Protein AF-K4A1T3-F1 (afdb_monomer)

InterPro domains:
  IPR001810 F-box domain [PF00646] (16-54)
  IPR036047 F-box-like domain superfamily [SSF81383] (10-81)

Nearest PDB structures (foldseek):
  8snb-assembly1_4A  TM=5.252E-01  e=3.389E-04  Strongylocentrotus purpuratus
  2dg0-assembly1_A  TM=3.479E-01  e=9.686E-04  Staphylococcus aureus
  2dso-assembly3_C  TM=3.485E-01  e=4.307E-03  Staphylococcus aureus
  8iyj-assembly1_f  TM=4.513E-01  e=2.024E-02  Mus musculus
  8tvd-assembly1_C  TM=1.967E-01  e=3.718E-02  Borreliella burgdorferi B31

Radius of gyration: 22.78 Å; Cα contacts (8 Å, |Δi|>4): 563; chains: 1; bounding box: 59×47×81 Å

Mean predicted aligned error: 12.93 Å

Foldseek 3Di:
DPPPPDDDPDPLVVVLVVLLVVVLPDAQQQLVVLVVQLVPDVSSVVSSVDPVSLVSSCVSRVFFHFQWKAFDFPDQDPDQRTGGDPSAPDDFLDPPASAKDFQAAPAQWTWIAGVVVGWIWTARRAVRDIDTADDDPDDAAWHWDADPVGKIKTWHADPVVLKIKIWIAGPVVSDIDDIAIDACPVPPQDHSNKGWASEHWDDFDQWTWTAIRLNQKIWIAGNPVRYIDIGGDDPDDPARWDWDADPVRDIDIDGDDFADWDADVVVRDIDHDGGPPGTRYMYRRGYSDHD

pLDDT: mean 71.18, std 13.76, range [35.16, 89.19]

Organism: Setaria italica (NCBI:txid4555)

Structure (mmCIF, N/CA/C/O backbone):
data_AF-K4A1T3-F1
#
_entry.id   AF-K4A1T3-F1
#
loop_
_atom_site.group_PDB
_atom_site.id
_atom_site.type_symbol
_atom_site.label_atom_id
_atom_site.label_alt_id
_atom_site.label_comp_id
_atom_site.label_asym_id
_atom_site.label_entity_id
_atom_site.label_seq_id
_atom_site.pdbx_PDB_ins_code
_atom_site.Cartn_x
_atom_site.Cartn_y
_atom_site.Cartn_z
_atom_site.occupancy
_atom_site.B_iso_or_equiv
_atom_site.auth_seq_id
_atom_site.auth_comp_id
_atom_site.auth_asym_id
_atom_site.auth_atom_id
_atom_site.pdbx_PDB_model_num
ATOM 1 N N . MET A 1 1 ? -38.776 -23.064 55.151 1.00 52.53 1 MET A N 1
ATOM 2 C CA . MET A 1 1 ? -38.360 -22.303 53.954 1.00 52.53 1 MET A CA 1
ATOM 3 C C . MET A 1 1 ? -36.939 -22.708 53.617 1.00 52.53 1 MET A C 1
ATOM 5 O O . MET A 1 1 ? -36.052 -22.449 54.420 1.00 52.53 1 MET A O 1
ATOM 9 N N . SER A 1 2 ? -36.731 -23.403 52.500 1.00 48.16 2 SER A N 1
ATOM 10 C CA . SER A 1 2 ? -35.383 -23.711 52.011 1.00 48.16 2 SER A CA 1
ATOM 11 C C . SER A 1 2 ? -34.666 -22.402 51.652 1.00 48.16 2 SER A C 1
ATOM 13 O O . SER A 1 2 ? -35.316 -21.513 51.094 1.00 48.16 2 SER A O 1
ATOM 15 N N . PRO A 1 3 ? -33.371 -22.239 51.976 1.00 56.22 3 PRO A N 1
ATOM 16 C CA . PRO A 1 3 ? -32.656 -21.021 51.632 1.00 56.22 3 PRO A CA 1
ATOM 17 C C . PRO A 1 3 ? -32.575 -20.885 50.104 1.00 56.22 3 PRO A C 1
ATOM 19 O O . PRO A 1 3 ? -32.461 -21.901 49.410 1.00 56.22 3 PRO A O 1
ATOM 22 N N . PRO A 1 4 ? -32.638 -19.658 49.558 1.00 53.91 4 PRO A N 1
ATOM 23 C CA . PRO A 1 4 ? -32.483 -19.453 48.127 1.00 53.91 4 PRO A CA 1
ATOM 24 C C . PRO A 1 4 ? -31.105 -19.971 47.710 1.00 53.91 4 PRO A C 1
ATOM 26 O O . PRO A 1 4 ? -30.087 -19.568 48.275 1.00 53.91 4 PRO A O 1
ATOM 29 N N . GLN A 1 5 ? -31.072 -20.883 46.734 1.00 57.97 5 GLN A N 1
ATOM 30 C CA . GLN A 1 5 ? -29.824 -21.330 46.124 1.00 57.97 5 GLN A CA 1
ATOM 31 C C . GLN A 1 5 ? -29.103 -20.099 45.566 1.00 57.97 5 GLN A C 1
ATOM 33 O O . GLN A 1 5 ? -29.545 -19.493 44.587 1.00 57.97 5 GLN A O 1
ATOM 38 N N . ARG A 1 6 ? -27.991 -19.709 46.202 1.00 55.09 6 ARG A N 1
ATOM 39 C CA . ARG A 1 6 ? -27.042 -18.769 45.605 1.00 55.09 6 ARG A CA 1
ATOM 40 C C . ARG A 1 6 ? -26.567 -19.406 44.308 1.00 55.09 6 ARG A C 1
ATOM 42 O O . ARG A 1 6 ? -25.883 -20.425 44.342 1.00 55.09 6 ARG A O 1
ATOM 49 N N . ARG A 1 7 ? -26.944 -18.812 43.174 1.00 58.09 7 ARG A N 1
ATOM 50 C CA . ARG A 1 7 ? -26.313 -19.127 41.893 1.00 58.09 7 ARG A CA 1
ATOM 51 C C . ARG A 1 7 ? -24.815 -18.911 42.073 1.00 58.09 7 ARG A C 1
ATOM 53 O O . ARG A 1 7 ? -24.401 -17.816 42.455 1.00 58.09 7 ARG A O 1
ATOM 60 N N . SER A 1 8 ? -24.029 -19.959 41.852 1.00 53.66 8 SER A N 1
ATOM 61 C CA . SER A 1 8 ? -22.577 -19.846 41.780 1.00 53.66 8 SER A CA 1
ATOM 62 C C . SER A 1 8 ? -22.238 -18.763 40.748 1.00 53.66 8 SER A C 1
ATOM 64 O O . SER A 1 8 ? -22.845 -18.770 39.670 1.00 53.66 8 SER A O 1
ATOM 66 N N . PRO A 1 9 ? -21.342 -17.808 41.053 1.00 57.53 9 PRO A N 1
ATOM 67 C CA . PRO A 1 9 ? -20.920 -16.836 40.061 1.00 57.53 9 PRO A CA 1
ATOM 68 C C . PRO A 1 9 ? -20.294 -17.599 38.897 1.00 57.53 9 PRO A C 1
ATOM 70 O O . PRO A 1 9 ? -19.416 -18.437 39.105 1.00 57.53 9 PRO A O 1
ATOM 73 N N . VAL A 1 10 ? -20.782 -17.340 37.685 1.00 58.31 10 VAL A N 1
ATOM 74 C CA . VAL A 1 10 ? -20.133 -17.839 36.472 1.00 58.31 10 VAL A CA 1
ATOM 75 C C . VAL A 1 10 ? -18.701 -17.289 36.472 1.00 58.31 10 VAL A C 1
ATOM 77 O O . VAL A 1 10 ? -18.534 -16.099 36.765 1.00 58.31 10 VAL A O 1
ATOM 80 N N . PRO A 1 11 ? -17.675 -18.116 36.200 1.00 59.44 11 PRO A N 1
ATOM 81 C CA . PRO A 1 11 ? -16.305 -17.635 36.106 1.00 59.44 11 PRO A CA 1
ATOM 82 C C . PRO A 1 11 ? -16.234 -16.467 35.111 1.00 59.44 11 PRO A C 1
ATOM 84 O O . PRO A 1 11 ? -16.851 -16.567 34.046 1.00 59.44 11 PRO A O 1
ATOM 87 N N . PRO A 1 12 ? -15.511 -15.377 35.426 1.00 61.88 12 PRO A N 1
ATOM 88 C CA . PRO A 1 12 ? -15.350 -14.239 34.519 1.00 61.88 12 PRO A CA 1
ATOM 89 C C . PRO A 1 12 ? -14.933 -14.674 33.107 1.00 61.88 12 PRO A C 1
ATOM 91 O O . PRO A 1 12 ? -15.480 -14.178 32.128 1.00 61.88 12 PRO A O 1
ATOM 94 N N . ASP A 1 13 ? -14.068 -15.686 33.025 1.00 65.94 13 ASP A N 1
ATOM 95 C CA . ASP A 1 13 ? -13.517 -16.210 31.774 1.00 65.94 13 ASP A CA 1
ATOM 96 C C . ASP A 1 13 ? -14.583 -16.858 30.869 1.00 65.94 13 ASP A C 1
ATOM 98 O O . ASP A 1 13 ? -14.590 -16.622 29.664 1.00 65.94 13 ASP A O 1
ATOM 102 N N . LEU A 1 14 ? -15.557 -17.590 31.432 1.00 69.94 14 LEU A N 1
ATOM 103 C CA . LEU A 1 14 ? -16.623 -18.222 30.636 1.00 69.94 14 LEU A CA 1
ATOM 104 C C . LEU A 1 14 ? -17.578 -17.179 30.030 1.00 69.94 14 LEU A C 1
ATOM 106 O O . LEU A 1 14 ? -18.117 -17.367 28.940 1.00 69.94 14 LEU A O 1
ATOM 110 N N . MET A 1 15 ? -17.802 -16.068 30.736 1.00 80.06 15 MET A N 1
ATOM 111 C CA . MET A 1 15 ? -18.614 -14.966 30.214 1.00 80.06 15 MET A CA 1
ATOM 112 C C . MET A 1 15 ? -17.893 -14.208 29.101 1.00 80.06 15 MET A C 1
ATOM 114 O O . MET A 1 15 ? -18.543 -13.818 28.130 1.00 80.06 15 MET A O 1
ATOM 118 N N . ASP A 1 16 ? -16.579 -14.030 29.225 1.00 83.25 16 ASP A N 1
ATOM 119 C CA . ASP A 1 16 ? -15.752 -13.369 28.217 1.00 83.25 16 ASP A CA 1
ATOM 120 C C . ASP A 1 16 ? -15.668 -14.211 26.925 1.00 83.25 16 ASP A C 1
ATOM 122 O O . ASP A 1 16 ? -15.771 -13.652 25.831 1.00 83.25 16 ASP A O 1
ATOM 126 N N . GLU A 1 17 ? -15.606 -15.546 27.024 1.00 84.25 17 GLU A N 1
ATOM 127 C CA . GLU A 1 17 ? -15.669 -16.466 25.873 1.00 84.25 17 GLU A CA 1
ATOM 128 C C . GLU A 1 17 ? -17.000 -16.371 25.111 1.00 84.25 17 GLU A C 1
ATOM 130 O O . GLU A 1 17 ? -17.020 -16.171 23.892 1.00 84.25 17 GLU A O 1
ATOM 135 N N . ILE A 1 18 ? -18.131 -16.469 25.821 1.00 85.69 18 ILE A N 1
ATOM 136 C CA . ILE A 1 18 ? -19.467 -16.375 25.207 1.00 85.69 18 ILE A CA 1
ATOM 137 C C . ILE A 1 18 ? -19.668 -14.991 24.587 1.00 85.69 18 ILE A C 1
ATOM 139 O O . ILE A 1 18 ? -20.215 -14.865 23.488 1.00 85.69 18 ILE A O 1
ATOM 143 N N . LEU A 1 19 ? -19.219 -13.942 25.278 1.00 87.25 19 LEU A N 1
ATOM 144 C CA . LEU A 1 19 ? -19.272 -12.585 24.759 1.00 87.25 19 LEU A CA 1
ATOM 145 C C . LEU A 1 19 ? -18.436 -12.453 23.480 1.00 87.25 19 LEU A C 1
ATOM 147 O O . LEU A 1 19 ? -18.928 -11.900 22.497 1.00 87.25 19 LEU A O 1
ATOM 151 N N . GLY A 1 20 ? -17.222 -13.007 23.461 1.00 86.75 20 GLY A N 1
ATOM 152 C CA . GLY A 1 20 ? -16.372 -13.064 22.276 1.00 86.75 20 GLY A CA 1
ATOM 153 C C . GLY A 1 20 ? -17.089 -13.725 21.100 1.00 86.75 20 GLY A C 1
ATOM 154 O O . GLY A 1 20 ? -17.193 -13.134 20.028 1.00 86.75 20 GLY A O 1
ATOM 155 N N . GLU A 1 21 ? -17.687 -14.894 21.314 1.00 89.12 21 GLU A N 1
ATOM 156 C CA . GLU A 1 21 ? -18.466 -15.621 20.306 1.00 89.12 21 GLU A CA 1
ATOM 157 C C . GLU A 1 21 ? -19.648 -14.815 19.740 1.00 89.12 21 GLU A C 1
ATOM 159 O O . GLU A 1 21 ? -19.920 -14.845 18.532 1.00 89.12 21 GLU A O 1
ATOM 164 N N . ILE A 1 22 ? -20.367 -14.081 20.592 1.00 88.19 22 ILE A N 1
ATOM 165 C CA . ILE A 1 22 ? -21.470 -13.211 20.163 1.00 88.19 22 ILE A CA 1
ATOM 166 C C . ILE A 1 22 ? -20.926 -12.053 19.323 1.00 88.19 22 ILE A C 1
ATOM 168 O O . ILE A 1 22 ? -21.419 -11.806 18.222 1.00 88.19 22 ILE A O 1
ATOM 172 N N . LEU A 1 23 ? -19.887 -11.369 19.803 1.00 87.38 23 LEU A N 1
ATOM 173 C CA . LEU A 1 23 ? -19.307 -10.210 19.125 1.00 87.38 23 LEU A CA 1
ATOM 174 C C . LEU A 1 23 ? -18.637 -10.594 17.794 1.00 87.38 23 LEU A C 1
ATOM 176 O O . LEU A 1 23 ? -18.699 -9.825 16.836 1.00 87.38 23 LEU A O 1
ATOM 180 N N . LEU A 1 24 ? -18.096 -11.813 17.674 1.00 88.62 24 LEU A N 1
ATOM 181 C CA . LEU A 1 24 ? -17.563 -12.351 16.417 1.00 88.62 24 LEU A CA 1
ATOM 182 C C . LEU A 1 24 ? -18.632 -12.461 15.322 1.00 88.62 24 LEU A C 1
ATOM 184 O O . LEU A 1 24 ? -18.294 -12.464 14.140 1.00 88.62 24 LEU A O 1
ATOM 188 N N . ARG A 1 25 ? -19.915 -12.588 15.684 1.00 88.31 25 ARG A N 1
ATOM 189 C CA . ARG A 1 25 ? -21.030 -12.698 14.726 1.00 88.31 25 ARG A CA 1
ATOM 190 C C . ARG A 1 25 ? -21.453 -11.348 14.147 1.00 88.31 25 ARG A C 1
ATOM 192 O O . ARG A 1 25 ? -22.197 -11.339 13.171 1.00 88.31 25 ARG A O 1
ATOM 199 N N . ILE A 1 26 ? -20.991 -10.234 14.716 1.00 85.62 26 ILE A N 1
ATOM 200 C CA . ILE A 1 26 ? -21.337 -8.889 14.247 1.00 85.62 26 ILE A CA 1
ATOM 201 C C . ILE A 1 26 ? -20.629 -8.620 12.910 1.00 85.62 26 ILE A C 1
ATOM 203 O O . ILE A 1 26 ? -19.399 -8.736 12.861 1.00 85.62 26 ILE A O 1
ATOM 207 N N . PRO A 1 27 ? -21.359 -8.248 11.842 1.00 81.81 27 PRO A N 1
ATOM 208 C CA . PRO A 1 27 ? -20.766 -7.947 10.543 1.00 81.81 27 PRO A CA 1
ATOM 209 C C . PRO A 1 27 ? -19.817 -6.736 10.589 1.00 81.81 27 PRO A C 1
ATOM 211 O O . PRO A 1 27 ? -20.110 -5.758 11.286 1.00 81.81 27 PRO A O 1
ATOM 214 N N . PRO A 1 28 ? -18.700 -6.762 9.844 1.00 76.75 28 PRO A N 1
ATOM 215 C CA . PRO A 1 28 ? -17.735 -5.666 9.821 1.00 76.75 28 PRO A CA 1
ATOM 216 C C . PRO A 1 28 ? -18.288 -4.387 9.188 1.00 76.75 28 PRO A C 1
ATOM 218 O O . PRO A 1 28 ? -17.815 -3.304 9.518 1.00 76.75 28 PRO A O 1
ATOM 221 N N . GLU A 1 29 ? -19.289 -4.474 8.308 1.00 73.44 29 GLU A N 1
ATOM 222 C CA . GLU A 1 29 ? -19.869 -3.335 7.580 1.00 73.44 29 GLU A CA 1
ATOM 223 C C . GLU A 1 29 ? -20.551 -2.309 8.497 1.00 73.44 29 GLU A C 1
ATOM 225 O O . GLU A 1 29 ? -20.823 -1.181 8.079 1.00 73.44 29 GLU A O 1
ATOM 230 N N . GLU A 1 30 ? -20.799 -2.675 9.755 1.00 72.75 30 GLU A N 1
ATOM 231 C CA . GLU A 1 30 ? -21.410 -1.818 10.763 1.00 72.75 30 GLU A CA 1
ATOM 232 C C . GLU A 1 30 ? -20.493 -1.674 11.992 1.00 72.75 30 GLU A C 1
ATOM 234 O O . GLU A 1 30 ? -20.858 -2.072 13.105 1.00 72.75 30 GLU A O 1
ATOM 239 N N . PRO A 1 31 ? -19.304 -1.061 11.832 1.00 68.69 31 PRO A N 1
ATOM 240 C CA . PRO A 1 31 ? -18.290 -0.992 12.885 1.00 68.69 31 PRO A CA 1
ATOM 241 C C . PRO A 1 31 ? -18.794 -0.249 14.133 1.00 68.69 31 PRO A C 1
ATOM 243 O O . PRO A 1 31 ? -18.349 -0.526 15.245 1.00 68.69 31 PRO A O 1
ATOM 246 N N . ALA A 1 32 ? -19.795 0.626 13.982 1.00 71.81 32 ALA A N 1
ATOM 247 C CA . ALA A 1 32 ? -20.465 1.318 15.080 1.00 71.81 32 ALA A CA 1
ATOM 248 C C . ALA A 1 32 ? -21.045 0.374 16.149 1.00 71.81 32 ALA A C 1
ATOM 250 O O . ALA A 1 32 ? -21.154 0.776 17.308 1.00 71.81 32 ALA A O 1
ATOM 251 N N . HIS A 1 33 ? -21.418 -0.860 15.797 1.00 78.81 33 HIS A N 1
ATOM 252 C CA . HIS A 1 33 ? -21.908 -1.832 16.772 1.00 78.81 33 HIS A CA 1
ATOM 253 C C . HIS A 1 33 ? -20.809 -2.254 17.745 1.00 78.81 33 HIS A C 1
ATOM 255 O O . HIS A 1 33 ? -21.028 -2.194 18.954 1.00 78.81 33 HIS A O 1
ATOM 261 N N . LEU A 1 34 ? -19.613 -2.583 17.24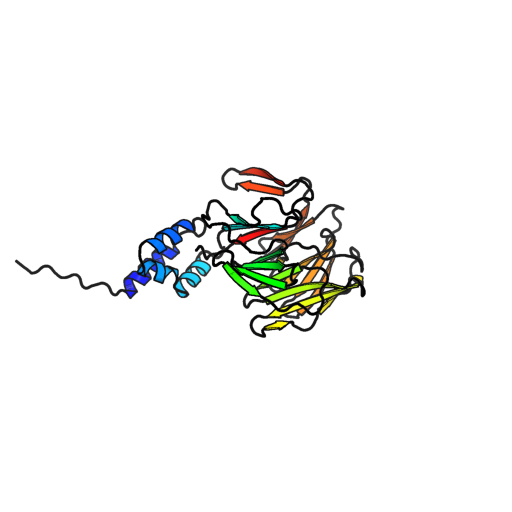8 1.00 80.81 34 LEU A N 1
ATOM 262 C CA . LEU A 1 34 ? -18.478 -2.949 18.100 1.00 80.81 34 LEU A CA 1
ATOM 263 C C . LEU A 1 34 ? -18.072 -1.792 19.023 1.00 80.81 34 LEU A C 1
ATOM 265 O O . LEU A 1 34 ? -17.863 -2.014 20.212 1.00 80.81 34 LEU A O 1
ATOM 269 N N . ILE A 1 35 ? -18.068 -0.554 18.517 1.00 77.06 35 ILE A N 1
ATOM 270 C CA . ILE A 1 35 ? -17.788 0.644 19.329 1.00 77.06 35 ILE A CA 1
ATOM 271 C C . ILE A 1 35 ? -18.830 0.797 20.443 1.00 77.06 35 ILE A C 1
ATOM 273 O O . ILE A 1 35 ? -18.488 0.973 21.611 1.00 77.06 35 ILE A O 1
ATOM 277 N N . ARG A 1 36 ? -20.124 0.695 20.111 1.00 80.62 36 ARG A N 1
ATOM 278 C CA . ARG A 1 36 ? -21.201 0.782 21.111 1.00 80.62 36 ARG A CA 1
ATOM 279 C C . ARG A 1 36 ? -21.042 -0.274 22.194 1.00 80.62 36 ARG A C 1
ATOM 281 O O . ARG A 1 36 ? -21.240 0.045 23.359 1.00 80.62 36 ARG A O 1
ATOM 288 N N . PHE A 1 37 ? -20.654 -1.490 21.820 1.00 83.12 37 PHE A N 1
ATOM 289 C CA . PHE A 1 37 ? -20.392 -2.574 22.759 1.00 83.12 37 PHE A CA 1
ATOM 290 C C . PHE A 1 37 ? -19.176 -2.309 23.653 1.00 83.12 37 PHE A C 1
ATOM 292 O O . PHE A 1 37 ? -19.260 -2.527 24.861 1.00 83.12 37 PHE A O 1
ATOM 299 N N . ALA A 1 38 ? -18.092 -1.758 23.103 1.00 83.69 38 ALA A N 1
ATOM 300 C CA . ALA A 1 38 ? -16.923 -1.339 23.875 1.00 83.69 38 ALA A CA 1
ATOM 301 C C . ALA A 1 38 ? -17.270 -0.278 24.935 1.00 83.69 38 ALA A C 1
ATOM 303 O O . ALA A 1 38 ? -16.721 -0.288 26.037 1.00 83.69 38 ALA A O 1
ATOM 304 N N . LEU A 1 39 ? -18.218 0.610 24.626 1.00 82.50 39 LEU A N 1
ATOM 305 C CA . LEU A 1 39 ? -18.657 1.682 25.519 1.00 82.50 39 LEU A CA 1
ATOM 306 C C . LEU A 1 39 ? -19.618 1.223 26.631 1.00 82.50 39 LEU A C 1
ATOM 308 O O . LEU A 1 39 ? -19.856 1.993 27.559 1.00 82.50 39 LEU A O 1
ATOM 312 N N . VAL A 1 40 ? -20.157 -0.004 26.578 1.00 86.88 40 VAL A N 1
ATOM 313 C CA . VAL A 1 40 ? -21.085 -0.512 27.609 1.00 86.88 40 VAL A CA 1
ATOM 314 C C . VAL A 1 40 ? -20.376 -0.669 28.952 1.00 86.88 40 VAL A C 1
ATOM 316 O O . VAL A 1 40 ? -20.861 -0.174 29.970 1.00 86.88 40 VAL A O 1
ATOM 319 N N . CYS A 1 41 ? -19.242 -1.378 28.982 1.00 82.25 41 CYS A N 1
ATOM 320 C CA . CYS A 1 41 ? -18.456 -1.575 30.199 1.00 82.25 41 CYS A CA 1
ATOM 321 C C . CYS A 1 41 ? -17.022 -2.067 29.921 1.00 82.25 41 CYS A C 1
ATOM 323 O O . CYS A 1 41 ? -16.693 -2.558 28.842 1.00 82.25 41 CYS A O 1
ATOM 325 N N . LYS A 1 42 ? -16.156 -1.975 30.942 1.00 82.94 42 LYS A N 1
ATOM 326 C CA . LYS A 1 42 ? -14.729 -2.347 30.851 1.00 82.94 42 LYS A CA 1
ATOM 327 C C . LYS A 1 42 ? -14.470 -3.811 30.438 1.00 82.94 42 LYS A C 1
ATOM 329 O O . LYS A 1 42 ? -13.544 -4.012 29.658 1.00 82.94 42 LYS A O 1
ATOM 334 N N . PRO A 1 43 ? -15.219 -4.828 30.917 1.00 85.69 43 PRO A N 1
ATOM 335 C CA . PRO A 1 43 ? -15.050 -6.206 30.442 1.00 85.69 43 PRO A CA 1
ATOM 336 C C . PRO A 1 43 ? -15.290 -6.370 28.935 1.00 85.69 43 PRO A C 1
ATOM 338 O O . PRO A 1 43 ? -14.505 -7.023 28.260 1.00 85.69 43 PRO A O 1
ATOM 341 N N . TRP A 1 44 ? -16.303 -5.704 28.376 1.00 87.25 44 TRP A N 1
ATOM 342 C CA . TRP A 1 44 ? -16.608 -5.799 26.944 1.00 87.25 44 TRP A CA 1
ATOM 343 C C . TRP A 1 44 ? -15.524 -5.131 26.102 1.00 87.25 44 TRP A C 1
ATOM 345 O O . TRP A 1 44 ? -15.056 -5.702 25.119 1.00 87.25 44 TRP A O 1
ATOM 355 N N . LEU A 1 45 ? -15.055 -3.959 26.544 1.00 85.06 45 LEU A N 1
ATOM 356 C CA . LEU A 1 45 ? -13.880 -3.314 25.963 1.00 85.06 45 LEU A CA 1
ATOM 357 C C . LEU A 1 45 ? -12.649 -4.232 26.009 1.00 85.06 45 LEU A C 1
ATOM 359 O O . LEU A 1 45 ? -11.885 -4.261 25.047 1.00 85.06 45 LEU A O 1
ATOM 363 N N . ARG A 1 46 ? -12.453 -4.987 27.099 1.00 86.88 46 ARG A N 1
ATOM 364 C CA . ARG A 1 46 ? -11.333 -5.928 27.241 1.00 86.88 46 ARG A CA 1
ATOM 365 C C . ARG A 1 46 ? -11.416 -7.056 26.215 1.00 86.88 46 ARG A C 1
ATOM 367 O O . ARG A 1 46 ? -10.424 -7.281 25.535 1.00 86.88 46 ARG A O 1
ATOM 374 N N . VAL A 1 47 ? -12.581 -7.688 26.059 1.00 87.38 47 VAL A N 1
ATOM 375 C CA . VAL A 1 47 ? -12.804 -8.747 25.056 1.00 87.38 47 VAL A CA 1
ATOM 376 C C . VAL A 1 47 ? -12.557 -8.225 23.640 1.00 87.38 47 VAL A C 1
ATOM 378 O O . VAL A 1 47 ? -11.819 -8.837 22.878 1.00 87.38 47 VAL A O 1
ATOM 381 N N . LEU A 1 48 ? -13.090 -7.050 23.293 1.00 83.88 48 LEU A N 1
ATOM 382 C CA . LEU A 1 48 ? -12.864 -6.431 21.978 1.00 83.88 48 LEU A CA 1
ATOM 383 C C . LEU A 1 48 ? -11.399 -6.035 21.748 1.00 83.88 48 LEU A C 1
ATOM 385 O O . LEU A 1 48 ? -10.894 -6.069 20.623 1.00 83.88 48 LEU A O 1
ATOM 389 N N . SER A 1 49 ? -10.701 -5.674 22.823 1.00 83.00 49 SER A N 1
ATOM 390 C CA . SER A 1 49 ? -9.277 -5.362 22.798 1.00 83.00 49 SER A CA 1
ATOM 391 C C . SER A 1 49 ? -8.395 -6.612 22.797 1.00 83.00 49 SER A C 1
ATOM 393 O O . SER A 1 49 ? -7.197 -6.480 22.541 1.00 83.00 49 SER A O 1
ATOM 395 N N . ASP A 1 50 ? -8.934 -7.805 23.028 1.00 83.25 50 ASP A N 1
ATOM 396 C CA . ASP A 1 50 ? -8.150 -9.031 23.110 1.00 83.25 50 ASP A CA 1
ATOM 397 C C . ASP A 1 50 ? -7.531 -9.396 21.739 1.00 83.25 50 ASP A C 1
ATOM 399 O O . ASP A 1 50 ? -8.232 -9.425 20.718 1.00 83.25 50 ASP A O 1
ATOM 403 N N . PRO A 1 51 ? -6.214 -9.673 21.658 1.00 81.56 51 PRO A N 1
ATOM 404 C CA . PRO A 1 51 ? -5.566 -10.078 20.411 1.00 81.56 51 PRO A CA 1
ATOM 405 C C . PRO A 1 51 ? -6.165 -11.333 19.756 1.00 81.56 51 PRO A C 1
ATOM 407 O O . PRO A 1 51 ? -6.186 -11.415 18.525 1.00 81.56 51 PRO A O 1
ATOM 410 N N . ALA A 1 52 ? -6.638 -12.304 20.540 1.00 83.44 52 ALA A N 1
ATOM 411 C CA . ALA A 1 52 ? -7.290 -13.517 20.060 1.00 83.44 52 ALA A CA 1
ATOM 412 C C . ALA A 1 52 ? -8.653 -13.199 19.438 1.00 83.44 52 ALA A C 1
ATOM 414 O O . ALA A 1 52 ? -8.915 -13.646 18.320 1.00 83.44 52 ALA A O 1
ATOM 415 N N . PHE A 1 53 ? -9.463 -12.344 20.076 1.00 86.56 53 PHE A N 1
ATOM 416 C CA . PHE A 1 53 ? -10.720 -11.868 19.486 1.00 86.56 53 PHE A CA 1
ATOM 417 C C . PHE A 1 53 ? -10.472 -11.168 18.146 1.00 86.56 53 PHE A C 1
ATOM 419 O O . PHE A 1 53 ? -11.077 -11.524 17.137 1.00 86.56 53 PHE A O 1
ATOM 426 N N . ARG A 1 54 ? -9.531 -10.212 18.094 1.00 82.44 54 ARG A N 1
ATOM 427 C CA . ARG A 1 54 ? -9.208 -9.481 16.853 1.00 82.44 54 ARG A CA 1
ATOM 428 C C . ARG A 1 54 ? -8.727 -10.413 15.740 1.00 82.44 54 ARG A C 1
ATOM 430 O O . ARG A 1 54 ? -9.008 -10.155 14.571 1.00 82.44 54 ARG A O 1
ATOM 437 N N . ARG A 1 55 ? -7.984 -11.468 16.085 1.00 82.94 55 ARG A N 1
ATOM 438 C CA . ARG A 1 55 ? -7.525 -12.485 15.132 1.00 82.94 55 ARG A CA 1
ATOM 439 C C . ARG A 1 55 ? -8.698 -13.312 14.611 1.00 82.94 55 ARG A C 1
ATOM 441 O O . ARG A 1 55 ? -8.886 -13.353 13.400 1.00 82.94 55 ARG A O 1
ATOM 448 N N . GLY A 1 56 ? -9.531 -13.850 15.502 1.00 84.75 56 GLY A N 1
ATOM 449 C CA . GLY A 1 56 ? -10.726 -14.609 15.129 1.00 84.75 56 GLY A CA 1
ATOM 450 C C . GLY A 1 56 ? -11.713 -13.782 14.302 1.00 84.75 56 GLY A C 1
ATOM 451 O O . GLY A 1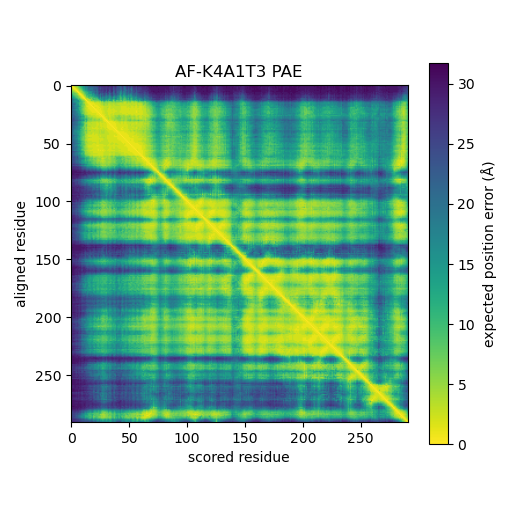 56 ? -12.276 -14.270 13.326 1.00 84.75 56 GLY A O 1
ATOM 452 N N . TYR A 1 57 ? -11.862 -12.492 14.616 1.00 84.38 57 TYR A N 1
ATOM 453 C CA . TYR A 1 57 ? -12.711 -11.573 13.857 1.00 84.38 57 TYR A CA 1
ATOM 454 C C . TYR A 1 57 ? -12.209 -11.406 12.417 1.00 84.38 57 TYR A C 1
ATOM 456 O O . TYR A 1 57 ? -12.989 -11.492 11.468 1.00 84.38 57 TYR A O 1
ATOM 464 N N . ARG A 1 58 ? -10.891 -11.239 12.235 1.00 82.12 58 ARG A N 1
ATOM 465 C CA . ARG A 1 58 ? -10.251 -11.165 10.910 1.00 82.12 58 ARG A CA 1
ATOM 466 C C . ARG A 1 58 ? -10.363 -12.477 10.142 1.00 82.12 58 ARG A C 1
ATOM 468 O O . ARG A 1 58 ? -10.659 -12.445 8.955 1.00 82.12 58 ARG A O 1
ATOM 475 N N . GLU A 1 59 ? -10.131 -13.609 10.798 1.00 84.75 59 GLU A N 1
ATOM 476 C CA . GLU A 1 59 ? -10.211 -14.938 10.177 1.00 84.75 59 GLU A CA 1
ATOM 477 C C . GLU A 1 59 ? -11.625 -15.247 9.686 1.00 84.75 59 GLU A C 1
ATOM 479 O O . GLU A 1 59 ? -11.807 -15.754 8.576 1.00 84.75 59 GLU A O 1
ATOM 484 N N . ARG A 1 60 ? -12.630 -14.879 10.485 1.00 85.44 60 ARG A N 1
ATOM 485 C CA . ARG A 1 60 ? -14.034 -15.086 10.150 1.00 85.44 60 ARG A CA 1
ATOM 486 C C . ARG A 1 60 ? -14.501 -14.207 8.999 1.00 85.44 60 ARG A C 1
ATOM 488 O O . ARG A 1 60 ? -15.152 -14.705 8.085 1.00 85.44 60 ARG A O 1
ATOM 495 N N . HIS A 1 61 ? -14.201 -12.911 9.057 1.00 82.56 61 HIS A N 1
ATOM 496 C CA . HIS A 1 61 ? -14.767 -11.943 8.116 1.00 82.56 61 HIS A CA 1
ATOM 497 C C . HIS A 1 61 ? -13.899 -11.718 6.879 1.00 82.56 61 HIS A C 1
ATOM 499 O O . HIS A 1 61 ? -14.430 -11.341 5.841 1.00 82.56 61 HIS A O 1
ATOM 505 N N . ARG A 1 62 ? -12.591 -12.009 6.955 1.00 80.56 62 ARG A N 1
ATOM 506 C CA . ARG A 1 62 ? -11.549 -11.900 5.909 1.00 80.56 62 ARG A CA 1
ATOM 507 C C . ARG A 1 62 ? -11.342 -10.499 5.327 1.00 80.56 62 ARG A C 1
ATOM 509 O O . ARG A 1 62 ? -10.211 -10.021 5.277 1.00 80.56 62 ARG A O 1
ATOM 516 N N . ARG A 1 63 ? -12.412 -9.825 4.909 1.00 78.06 63 ARG A N 1
ATOM 517 C CA . ARG A 1 63 ? -12.411 -8.504 4.290 1.00 78.06 63 ARG A CA 1
ATOM 518 C C . ARG A 1 63 ? -12.706 -7.411 5.329 1.00 78.06 63 ARG A C 1
ATOM 520 O O . ARG A 1 63 ? -13.769 -7.438 5.945 1.00 78.06 63 ARG A O 1
ATOM 527 N N . PRO A 1 64 ? -11.790 -6.449 5.538 1.00 77.19 64 PRO A N 1
ATOM 528 C CA . PRO A 1 64 ? -12.051 -5.317 6.417 1.00 77.19 64 PRO A CA 1
ATOM 529 C C . PRO A 1 64 ? -13.126 -4.390 5.830 1.00 77.19 64 PRO A C 1
ATOM 531 O O . PRO A 1 64 ? -13.216 -4.254 4.606 1.00 77.19 64 PRO A O 1
ATOM 534 N N . PRO A 1 65 ? -13.903 -3.704 6.683 1.00 76.44 65 PRO A N 1
ATOM 535 C CA . PRO A 1 65 ? -14.877 -2.727 6.227 1.00 76.44 65 PRO A CA 1
ATOM 536 C C . PRO A 1 65 ? -14.199 -1.470 5.681 1.00 76.44 65 PRO A C 1
ATOM 538 O O . PRO A 1 65 ? -13.111 -1.079 6.115 1.00 76.44 65 PRO A O 1
ATOM 541 N N . LEU A 1 66 ? -14.874 -0.812 4.738 1.00 77.56 66 LEU A N 1
ATOM 542 C CA . LEU A 1 66 ? -14.450 0.466 4.177 1.00 77.56 66 LEU A CA 1
ATOM 543 C C . LEU A 1 66 ? -14.847 1.608 5.115 1.00 77.56 66 LEU A C 1
ATOM 545 O O . LEU A 1 66 ? -16.022 1.969 5.220 1.00 77.56 66 LEU A O 1
ATOM 549 N N . LEU A 1 67 ? -13.853 2.196 5.773 1.00 75.50 67 LEU A N 1
ATOM 550 C CA . LEU A 1 67 ? -14.066 3.255 6.759 1.00 75.50 67 LEU A CA 1
ATOM 551 C C . LEU A 1 67 ? -13.984 4.656 6.146 1.00 75.50 67 LEU A C 1
ATOM 553 O O . LEU A 1 67 ? -14.516 5.607 6.719 1.00 75.50 67 LEU A O 1
ATOM 557 N N . GLY A 1 68 ? -13.342 4.797 4.988 1.00 74.75 68 GLY A N 1
ATOM 558 C CA . GLY A 1 68 ? -13.232 6.072 4.292 1.00 74.75 68 GLY A CA 1
ATOM 559 C C . GLY A 1 68 ? -12.347 6.012 3.058 1.00 74.75 68 GLY A C 1
ATOM 560 O O . GLY A 1 68 ? -11.914 4.942 2.632 1.00 74.75 68 GLY A O 1
ATOM 561 N N . PHE A 1 69 ? -12.064 7.185 2.507 1.00 75.38 69 PHE A N 1
ATOM 562 C CA . PHE A 1 69 ? -11.173 7.375 1.370 1.00 75.38 69 PHE A CA 1
ATOM 563 C C . PHE A 1 69 ? -10.140 8.448 1.681 1.00 75.38 69 PHE A C 1
ATOM 565 O O . PHE A 1 69 ? -10.492 9.495 2.222 1.00 75.38 69 PHE A O 1
ATOM 572 N N . VAL A 1 70 ? -8.890 8.210 1.294 1.00 76.56 70 VAL A N 1
ATOM 573 C CA . VAL A 1 70 ? -7.839 9.231 1.272 1.00 76.56 70 VAL A CA 1
ATOM 574 C C . VAL A 1 70 ? -7.688 9.744 -0.157 1.00 76.56 70 VAL A C 1
ATOM 576 O O . VAL A 1 70 ? -7.668 8.945 -1.095 1.00 76.56 70 VAL A O 1
ATOM 579 N N . HIS A 1 71 ? -7.595 11.059 -0.343 1.00 71.81 71 HIS A N 1
ATOM 580 C CA . HIS A 1 71 ? -7.380 11.672 -1.655 1.00 71.81 71 HIS A CA 1
ATOM 581 C C . HIS A 1 71 ? -6.177 12.611 -1.669 1.00 71.81 71 HIS A C 1
ATOM 583 O O . HIS A 1 71 ? -5.878 13.290 -0.686 1.00 71.81 71 HIS A O 1
ATOM 589 N N . ASN A 1 72 ? -5.514 12.646 -2.826 1.00 73.06 72 ASN A N 1
ATOM 590 C CA . ASN A 1 72 ? -4.422 13.567 -3.114 1.00 73.06 72 ASN A CA 1
ATOM 591 C C . ASN A 1 72 ? -4.946 14.727 -3.968 1.00 73.06 72 ASN A C 1
ATOM 593 O O . ASN A 1 72 ? -5.521 14.503 -5.038 1.00 73.06 72 ASN A O 1
ATOM 597 N N . LEU A 1 73 ? -4.733 15.958 -3.497 1.00 65.38 73 LEU A N 1
ATOM 598 C CA . LEU A 1 73 ? -5.088 17.199 -4.191 1.00 65.38 73 LEU A CA 1
ATOM 599 C C . LEU A 1 73 ? -3.847 18.085 -4.306 1.00 65.38 73 LEU A C 1
ATOM 601 O O . LEU A 1 73 ? -3.133 18.266 -3.322 1.00 65.38 73 LEU A O 1
ATOM 605 N N . TYR A 1 74 ? -3.631 18.662 -5.490 1.00 55.38 74 TYR A N 1
ATOM 606 C CA . TYR A 1 74 ? -2.571 19.648 -5.736 1.00 55.38 74 TYR A CA 1
ATOM 607 C C . TYR A 1 74 ? -2.843 20.996 -5.056 1.00 55.38 74 TYR A C 1
ATOM 609 O O . TYR A 1 74 ? -1.911 21.711 -4.704 1.00 55.38 74 TYR A O 1
ATOM 617 N N . GLU A 1 75 ? -4.114 21.349 -4.863 1.00 54.59 75 GLU A N 1
ATOM 618 C CA . GLU A 1 75 ? -4.511 22.606 -4.234 1.00 54.59 75 GLU A CA 1
ATOM 619 C C . GLU A 1 75 ? -4.888 22.374 -2.767 1.00 54.59 75 GLU A C 1
ATOM 621 O O . GLU A 1 75 ? -5.687 21.488 -2.446 1.00 54.59 75 GLU A O 1
ATOM 626 N N . ASN A 1 76 ? -4.351 23.211 -1.874 1.00 51.00 76 ASN A N 1
ATOM 627 C CA . ASN A 1 76 ? -4.785 23.314 -0.479 1.00 51.00 76 ASN A CA 1
ATOM 628 C C . ASN A 1 76 ? -6.177 23.968 -0.419 1.00 51.00 76 ASN A C 1
ATOM 630 O O . ASN A 1 76 ? -6.336 25.123 -0.035 1.00 51.00 76 ASN A O 1
ATOM 634 N N . GLY A 1 77 ? -7.197 23.230 -0.855 1.00 51.53 77 GLY A N 1
ATOM 635 C CA . GLY A 1 77 ? -8.600 23.586 -0.674 1.00 51.53 77 GLY A CA 1
ATOM 636 C C . GLY A 1 77 ? -9.126 23.164 0.706 1.00 51.53 77 GLY A C 1
ATOM 637 O O . GLY A 1 77 ? -8.500 22.358 1.394 1.00 51.53 77 GLY A O 1
ATOM 638 N N . PRO A 1 78 ? -10.323 23.623 1.111 1.00 48.06 78 PRO A N 1
ATOM 639 C CA . PRO A 1 78 ? -10.947 23.274 2.394 1.00 48.06 78 PRO A CA 1
ATOM 640 C C . PRO A 1 78 ? -11.441 21.814 2.475 1.00 48.06 78 PRO A C 1
ATOM 642 O O . PRO A 1 78 ? -12.169 21.458 3.401 1.00 48.06 78 PRO A O 1
ATOM 645 N N . ILE A 1 79 ? -11.113 20.967 1.493 1.00 47.47 79 ILE A N 1
ATOM 646 C CA . ILE A 1 79 ? -11.609 19.594 1.410 1.00 47.47 79 ILE A CA 1
ATOM 647 C C . ILE A 1 79 ? -10.739 18.708 2.315 1.00 47.47 79 ILE A C 1
ATOM 649 O O . ILE A 1 79 ? -9.542 18.574 2.054 1.00 47.47 79 ILE A O 1
ATOM 653 N N . PRO A 1 80 ? -11.309 18.063 3.349 1.00 55.41 80 PRO A N 1
ATOM 654 C CA . PRO A 1 80 ? -10.553 17.154 4.202 1.00 55.41 80 PRO A CA 1
ATOM 655 C C . PRO A 1 80 ? -10.020 15.989 3.366 1.00 55.41 80 PRO A C 1
ATOM 657 O O . PRO A 1 80 ? -10.807 15.300 2.719 1.00 55.41 80 PRO A O 1
ATOM 660 N N . ARG A 1 81 ? -8.695 15.768 3.382 1.00 68.81 81 ARG A N 1
ATOM 661 C CA . ARG A 1 81 ? -7.993 14.706 2.622 1.00 68.81 81 ARG A CA 1
ATOM 662 C C . ARG A 1 81 ? -8.443 13.285 2.961 1.00 68.81 81 ARG A C 1
A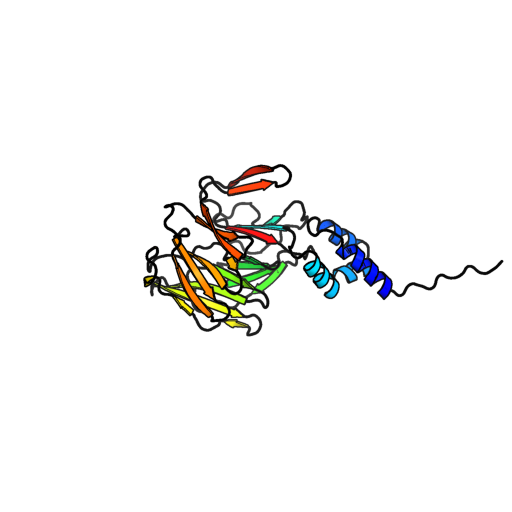TOM 664 O O . ARG A 1 81 ? -8.234 12.380 2.163 1.00 68.81 81 ARG A O 1
ATOM 671 N N . PHE A 1 82 ? -9.109 13.103 4.101 1.00 73.44 82 PHE A N 1
ATOM 672 C CA . PHE A 1 82 ? -9.807 11.876 4.463 1.00 73.44 82 PHE A CA 1
ATOM 673 C C . PHE A 1 82 ? -11.322 12.099 4.483 1.00 73.44 82 PHE A C 1
ATOM 675 O O . PHE A 1 82 ? -11.823 12.966 5.200 1.00 73.44 82 PHE A O 1
ATOM 682 N N . VAL A 1 83 ? -12.058 11.289 3.725 1.00 70.12 83 VAL A N 1
ATOM 683 C CA . VAL A 1 83 ? -13.523 11.306 3.677 1.00 70.12 83 VAL A CA 1
ATOM 684 C C . VAL A 1 83 ? -14.052 10.026 4.329 1.00 70.12 83 VAL A C 1
ATOM 686 O O . VAL A 1 83 ? -13.955 8.962 3.711 1.00 70.12 83 VAL A O 1
ATOM 689 N N . PRO A 1 84 ? -14.603 10.086 5.556 1.00 67.62 84 PRO A N 1
ATOM 690 C CA . PRO A 1 84 ? -15.189 8.917 6.202 1.00 67.62 84 PRO A CA 1
ATOM 691 C C . PRO A 1 84 ? -16.464 8.462 5.477 1.00 67.62 84 PRO A C 1
ATOM 693 O O . PRO A 1 84 ? -17.226 9.275 4.950 1.00 67.62 84 PRO A O 1
ATOM 696 N N . THR A 1 85 ? -16.721 7.154 5.467 1.00 67.19 85 THR A N 1
ATOM 697 C CA . THR A 1 85 ? -18.025 6.608 5.058 1.00 67.19 85 THR A CA 1
ATOM 698 C C . THR A 1 85 ? -19.049 6.791 6.181 1.00 67.19 85 THR A C 1
ATOM 700 O O . THR A 1 85 ? -18.683 6.981 7.335 1.00 67.19 85 THR A O 1
ATOM 703 N N . THR A 1 86 ? -20.351 6.676 5.893 1.00 56.06 86 THR A N 1
ATOM 704 C CA . THR A 1 86 ? -21.414 6.747 6.923 1.00 56.06 86 THR A CA 1
ATOM 705 C C . THR A 1 86 ? -21.306 5.663 8.003 1.00 56.06 86 THR A C 1
ATOM 707 O O . THR A 1 86 ? -21.919 5.788 9.063 1.00 56.06 86 THR A O 1
ATOM 710 N N . ALA A 1 87 ? -20.534 4.606 7.738 1.00 51.66 87 ALA A N 1
ATOM 711 C CA . ALA A 1 87 ? -20.183 3.570 8.701 1.00 51.66 87 ALA A CA 1
ATOM 712 C C . ALA A 1 87 ? -19.183 4.071 9.763 1.00 51.66 87 ALA A C 1
ATOM 714 O O . ALA A 1 87 ? -19.143 3.532 10.866 1.00 51.66 87 ALA A O 1
ATOM 715 N N . SER A 1 88 ? -18.421 5.126 9.466 1.00 56.62 88 SER A N 1
ATOM 716 C CA . SER A 1 88 ? -17.444 5.744 10.355 1.00 56.62 88 SER A CA 1
ATOM 717 C C . SER A 1 88 ? -17.956 7.088 10.880 1.00 56.62 88 SER A C 1
ATOM 719 O O . SER A 1 88 ? -18.264 8.003 10.120 1.00 56.62 88 SER A O 1
ATOM 721 N N . ARG A 1 89 ? -18.040 7.230 12.209 1.00 52.12 89 ARG A N 1
ATOM 722 C CA . ARG A 1 89 ? -18.259 8.529 12.877 1.00 52.12 89 ARG A CA 1
ATOM 723 C C . ARG A 1 89 ? -16.950 9.160 13.360 1.00 52.12 89 ARG A C 1
ATOM 725 O O . ARG A 1 89 ? -16.988 10.046 14.210 1.00 52.12 89 ARG A O 1
ATOM 732 N N . CYS A 1 90 ? -15.802 8.691 12.870 1.00 51.84 90 CYS A N 1
ATOM 733 C CA . CYS A 1 90 ? -14.514 9.235 13.276 1.00 51.84 90 CYS A CA 1
ATOM 734 C C . CYS A 1 90 ? -14.406 10.706 12.872 1.00 51.84 90 CYS A C 1
ATOM 736 O O . CYS A 1 90 ? -14.646 11.065 11.717 1.00 51.84 90 CYS A O 1
ATOM 738 N N . SER A 1 91 ? -13.991 11.542 13.823 1.00 51.31 91 SER A N 1
ATOM 739 C CA . SER A 1 91 ? -13.423 12.851 13.519 1.00 51.31 91 SER A CA 1
ATOM 740 C C . SER A 1 91 ? -12.306 12.655 12.497 1.00 51.31 91 SER A C 1
ATOM 742 O O . SER A 1 91 ? -11.495 11.748 12.673 1.00 51.31 91 SER A O 1
ATOM 744 N N . SER A 1 92 ? -12.279 13.464 11.432 1.00 54.78 92 SER A N 1
ATOM 745 C CA . SER A 1 92 ? -11.206 13.412 10.434 1.00 54.78 92 SER A CA 1
ATOM 746 C C . SER A 1 92 ? -9.866 13.466 11.168 1.00 54.78 92 SER A C 1
ATOM 748 O O . SER A 1 92 ? -9.587 14.485 11.807 1.00 54.78 92 SER A O 1
ATOM 750 N N . PRO A 1 93 ? -9.056 12.398 11.134 1.00 55.84 93 PRO A N 1
ATOM 751 C CA . PRO A 1 93 ? -7.790 12.405 11.836 1.00 55.84 93 PRO A CA 1
ATOM 752 C C . PRO A 1 93 ? -6.915 13.476 11.185 1.00 55.84 93 PRO A C 1
ATOM 754 O O . PRO A 1 93 ? -6.758 13.524 9.962 1.00 55.84 93 PRO A O 1
ATOM 757 N N . VAL A 1 94 ? -6.442 14.420 11.998 1.00 56.84 94 VAL A N 1
ATOM 758 C CA . VAL A 1 94 ? -5.686 15.569 11.504 1.00 56.84 94 VAL A CA 1
ATOM 759 C C . VAL A 1 94 ? -4.256 15.106 11.278 1.00 56.84 94 VAL A C 1
ATOM 761 O O . VAL A 1 94 ? -3.466 14.987 12.213 1.00 56.84 94 VAL A O 1
ATOM 764 N N . PHE A 1 95 ? -3.915 14.820 10.026 1.00 62.69 95 PHE A N 1
ATOM 765 C CA . PHE A 1 95 ? -2.516 14.720 9.643 1.00 62.69 95 PHE A CA 1
ATOM 766 C C . PHE A 1 95 ? -1.961 16.150 9.596 1.00 62.69 95 PHE A C 1
ATOM 768 O O . PHE A 1 95 ? -2.288 16.911 8.687 1.00 62.69 95 PHE A O 1
ATOM 775 N N . ASN A 1 96 ? -1.195 16.538 10.624 1.00 61.75 96 ASN A N 1
ATOM 776 C CA . ASN A 1 96 ? -0.637 17.886 10.822 1.00 61.75 96 ASN A CA 1
ATOM 777 C C . ASN A 1 96 ? 0.477 18.213 9.805 1.00 61.75 96 ASN A C 1
ATOM 779 O O . ASN A 1 96 ? 1.620 18.472 10.169 1.00 61.75 96 ASN A O 1
ATOM 783 N N . CYS A 1 97 ? 0.162 18.177 8.514 1.00 62.88 97 CYS A N 1
ATOM 784 C CA . CYS A 1 97 ? 1.044 18.595 7.436 1.00 62.88 97 CYS A CA 1
ATOM 785 C C . CYS A 1 97 ? 0.191 19.140 6.286 1.00 62.88 97 CYS A C 1
ATOM 787 O O . CYS A 1 97 ? -0.835 18.556 5.936 1.00 62.88 97 CYS A O 1
ATOM 789 N N . GLN A 1 98 ? 0.599 20.267 5.704 1.00 63.31 98 GLN A N 1
ATOM 790 C CA . GLN A 1 98 ? -0.115 20.871 4.576 1.00 63.31 98 GLN A CA 1
ATOM 791 C C . GLN A 1 98 ? 0.281 20.212 3.246 1.00 63.31 98 GLN A C 1
ATOM 793 O O . GLN A 1 98 ? -0.578 20.003 2.392 1.00 63.31 98 GLN A O 1
ATOM 798 N N . ASN A 1 99 ? 1.529 19.756 3.104 1.00 73.88 99 ASN A N 1
ATOM 799 C CA . ASN A 1 99 ? 2.071 19.233 1.847 1.00 73.88 99 ASN A CA 1
ATOM 800 C C . ASN A 1 99 ? 2.468 17.760 1.997 1.00 73.88 99 ASN A C 1
ATOM 802 O O . ASN A 1 99 ? 3.596 17.433 2.368 1.00 73.88 99 ASN A O 1
ATOM 806 N N . TRP A 1 100 ? 1.518 16.867 1.714 1.00 77.69 100 TRP A N 1
ATOM 807 C CA . TRP A 1 100 ? 1.739 15.425 1.751 1.00 77.69 100 TRP A CA 1
ATOM 808 C C . TRP A 1 100 ? 0.918 14.694 0.691 1.00 77.69 100 TRP A C 1
ATOM 810 O O . TRP A 1 100 ? -0.134 15.177 0.269 1.00 77.69 100 TRP A O 1
ATOM 820 N N . TRP A 1 101 ? 1.405 13.520 0.298 1.00 78.00 101 TRP A N 1
ATOM 821 C CA . TRP A 1 101 ? 0.821 12.644 -0.709 1.00 78.00 101 TRP A CA 1
ATOM 822 C C . TRP A 1 101 ? 0.630 11.245 -0.134 1.00 78.00 101 TRP A C 1
ATOM 824 O O . TRP A 1 101 ? 1.573 10.645 0.378 1.00 78.00 101 TRP A O 1
ATOM 834 N N . ALA A 1 102 ? -0.583 10.710 -0.206 1.00 79.31 102 ALA A N 1
ATOM 835 C CA . ALA A 1 102 ? -0.838 9.312 0.100 1.00 79.31 102 ALA A CA 1
ATOM 836 C C . ALA A 1 102 ? -0.319 8.441 -1.049 1.00 79.31 102 ALA A C 1
ATOM 838 O O . ALA A 1 102 ? -0.731 8.631 -2.194 1.00 79.31 102 ALA A O 1
ATOM 839 N N . LEU A 1 103 ? 0.566 7.497 -0.747 1.00 79.00 103 LEU A N 1
ATOM 840 C CA . LEU A 1 103 ? 1.136 6.582 -1.734 1.00 79.00 103 LEU A CA 1
ATOM 841 C C . LEU A 1 103 ? 0.382 5.247 -1.759 1.00 79.00 103 LEU A C 1
ATOM 843 O O . LEU A 1 103 ? 0.029 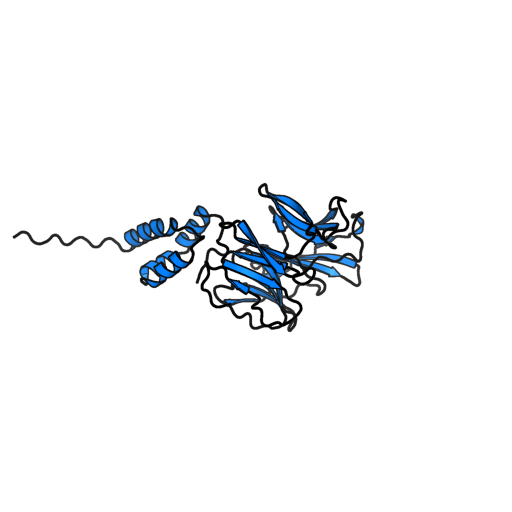4.754 -2.822 1.00 79.00 103 LEU A O 1
ATOM 847 N N . ASP A 1 104 ? 0.062 4.693 -0.586 1.00 79.25 104 ASP A N 1
ATOM 848 C CA . ASP A 1 104 ? -0.638 3.410 -0.471 1.00 79.25 104 ASP A CA 1
ATOM 849 C C . ASP A 1 104 ? -1.523 3.366 0.784 1.00 79.25 104 ASP A C 1
ATOM 851 O O . ASP A 1 104 ? -1.289 4.081 1.763 1.00 79.25 104 ASP A O 1
ATOM 855 N N . SER A 1 105 ? -2.547 2.512 0.785 1.00 79.19 105 SER A N 1
ATOM 856 C CA . SER A 1 105 ? -3.352 2.225 1.972 1.00 79.19 105 SER A CA 1
ATOM 857 C C . SER A 1 105 ? -3.646 0.738 2.081 1.00 79.19 105 SER A C 1
ATOM 859 O O . SER A 1 105 ? -4.486 0.179 1.375 1.00 79.19 105 SER A O 1
ATOM 861 N N . ARG A 1 106 ? -2.941 0.083 3.005 1.00 78.88 106 ARG A N 1
ATOM 862 C CA . ARG A 1 106 ? -3.043 -1.358 3.241 1.00 78.88 106 ARG A CA 1
ATOM 863 C C . ARG A 1 106 ? -3.018 -1.653 4.726 1.00 78.88 106 ARG A C 1
ATOM 865 O O . ARG A 1 106 ? -2.407 -0.940 5.516 1.00 78.88 106 ARG A O 1
ATOM 872 N N . HIS A 1 107 ? -3.687 -2.737 5.110 1.00 77.12 107 HIS A N 1
ATOM 873 C CA . HIS A 1 107 ? -3.668 -3.256 6.481 1.00 77.12 107 HIS A CA 1
ATOM 874 C C . HIS A 1 107 ? -4.130 -2.250 7.559 1.00 77.12 107 HIS A C 1
ATOM 876 O O . HIS A 1 107 ? -3.659 -2.310 8.695 1.00 77.12 107 HIS A O 1
ATOM 882 N N . GLY A 1 108 ? -5.048 -1.333 7.227 1.00 77.31 108 GLY A N 1
ATOM 883 C CA . GLY A 1 108 ? -5.502 -0.286 8.149 1.00 77.31 108 GLY A CA 1
ATOM 884 C C . GLY A 1 108 ? -4.448 0.789 8.428 1.00 77.31 108 GLY A C 1
ATOM 885 O O . GLY A 1 108 ? -4.493 1.442 9.471 1.00 77.31 108 GLY A O 1
ATOM 886 N N . ARG A 1 109 ? -3.489 0.966 7.518 1.00 82.50 10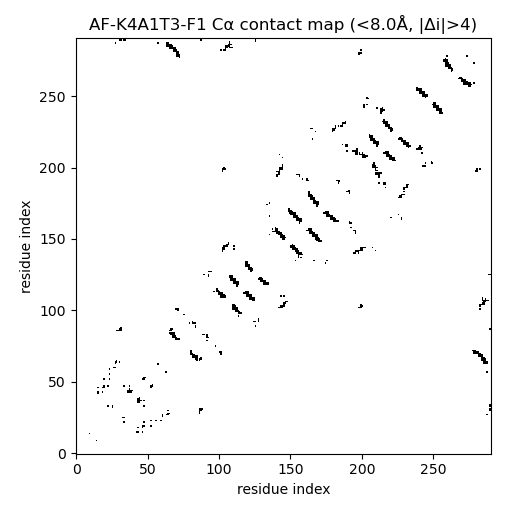9 ARG A N 1
ATOM 887 C CA . ARG A 1 109 ? -2.472 2.020 7.536 1.00 82.50 109 ARG A CA 1
ATOM 888 C C . ARG A 1 109 ? -2.492 2.782 6.218 1.00 82.50 109 ARG A C 1
ATOM 890 O O . ARG A 1 109 ? -3.003 2.287 5.211 1.00 82.50 109 ARG A O 1
ATOM 897 N N . VAL A 1 110 ? -1.942 3.985 6.238 1.00 82.31 110 VAL A N 1
ATOM 898 C CA . VAL A 1 110 ? -1.745 4.827 5.060 1.00 82.31 110 VAL A CA 1
ATOM 899 C C . VAL A 1 110 ? -0.271 5.192 5.009 1.00 82.31 110 VAL A C 1
ATOM 901 O O . VAL A 1 110 ? 0.271 5.689 5.992 1.00 82.31 110 VAL A O 1
ATOM 904 N N . LEU A 1 111 ? 0.381 4.918 3.889 1.00 83.50 111 LEU A N 1
ATOM 905 C CA . LEU A 1 111 ? 1.745 5.356 3.641 1.00 83.50 111 LEU A CA 1
ATOM 906 C C . LEU A 1 111 ? 1.701 6.734 2.992 1.00 83.50 111 LEU A C 1
ATOM 908 O O . LEU A 1 111 ? 1.012 6.942 1.992 1.00 83.50 111 LEU A O 1
ATOM 912 N N . VAL A 1 112 ? 2.407 7.675 3.602 1.00 81.94 112 VAL A N 1
ATOM 913 C CA . VAL A 1 112 ? 2.389 9.088 3.257 1.00 81.94 112 VAL A CA 1
ATOM 914 C C . VAL A 1 112 ? 3.806 9.555 2.956 1.00 81.94 112 VAL A C 1
ATOM 916 O O . VAL A 1 112 ? 4.720 9.302 3.736 1.00 81.94 112 VAL A O 1
ATOM 919 N N . ASN A 1 113 ? 3.962 10.276 1.852 1.00 79.50 113 ASN A N 1
ATOM 920 C CA . ASN A 1 113 ? 5.139 11.083 1.569 1.00 79.50 113 ASN A CA 1
ATOM 921 C C . ASN A 1 113 ? 4.864 12.528 1.982 1.00 79.50 113 ASN A C 1
ATOM 923 O O . ASN A 1 113 ? 3.874 13.110 1.533 1.00 79.50 113 ASN A O 1
ATOM 927 N N . ARG A 1 114 ? 5.701 13.112 2.833 1.00 78.81 114 ARG A N 1
ATOM 928 C CA . ARG A 1 114 ? 5.665 14.549 3.140 1.00 78.81 114 ARG A CA 1
ATOM 929 C C . ARG A 1 114 ? 6.734 15.241 2.312 1.00 78.81 114 ARG A C 1
ATOM 931 O O . ARG A 1 114 ? 7.760 14.639 2.036 1.00 78.81 114 ARG A O 1
ATOM 938 N N . PHE A 1 115 ? 6.489 16.485 1.913 1.00 71.88 115 PHE A N 1
ATOM 939 C CA . PHE A 1 115 ? 7.442 17.239 1.088 1.00 71.88 115 PHE A CA 1
ATOM 940 C C . PHE A 1 115 ? 8.255 18.264 1.894 1.00 71.88 115 PHE A C 1
ATOM 942 O O . PHE A 1 115 ? 9.329 18.668 1.462 1.00 71.88 115 PHE A O 1
ATOM 949 N N . GLU A 1 116 ? 7.784 18.666 3.081 1.00 69.81 116 GLU A N 1
ATOM 950 C CA . GLU A 1 116 ? 8.416 19.701 3.912 1.00 69.81 116 GLU A CA 1
ATOM 951 C C . GLU A 1 116 ? 8.254 19.396 5.421 1.00 69.81 116 GLU A C 1
ATOM 953 O O . GLU A 1 116 ? 7.215 19.720 6.006 1.00 69.81 116 GLU A O 1
ATOM 958 N N . PRO A 1 117 ? 9.254 18.783 6.090 1.00 69.44 117 PRO A N 1
ATOM 959 C CA . PRO A 1 117 ? 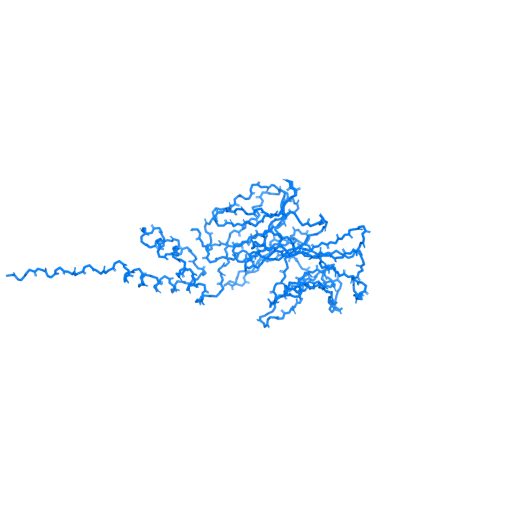10.449 18.160 5.512 1.00 69.44 117 PRO A CA 1
ATOM 960 C C . PRO A 1 117 ? 10.100 16.916 4.677 1.00 69.44 117 PRO A C 1
ATOM 962 O O . PRO A 1 117 ? 9.046 16.314 4.879 1.00 69.44 117 PRO A O 1
ATOM 965 N N . SER A 1 118 ? 10.988 16.535 3.753 1.00 76.12 118 SER A N 1
ATOM 966 C CA . SER A 1 118 ? 10.808 15.324 2.948 1.00 76.12 118 SER A CA 1
ATOM 967 C C . SER A 1 118 ? 11.027 14.075 3.795 1.00 76.12 118 SER A C 1
ATOM 969 O O . SER A 1 118 ? 12.153 13.819 4.221 1.00 76.12 118 SER A O 1
ATOM 971 N N . ASP A 1 119 ? 9.978 13.294 4.044 1.00 79.44 119 ASP A N 1
ATOM 972 C CA . ASP A 1 119 ? 10.078 11.995 4.712 1.00 79.44 119 ASP A CA 1
ATOM 973 C C . ASP A 1 119 ? 8.871 11.085 4.448 1.00 79.44 119 ASP A C 1
ATOM 975 O O . ASP A 1 119 ? 7.804 11.499 3.987 1.00 79.44 119 ASP A O 1
ATOM 979 N N . LEU A 1 120 ? 9.068 9.808 4.773 1.00 82.44 120 LEU A N 1
ATOM 980 C CA . LEU A 1 120 ? 8.065 8.763 4.642 1.00 82.44 120 LEU A CA 1
ATOM 981 C C . LEU A 1 120 ? 7.451 8.434 5.996 1.00 82.44 120 LEU A C 1
ATOM 983 O O . LEU A 1 120 ? 8.156 8.139 6.961 1.00 82.44 120 LEU A O 1
ATOM 987 N N . VAL A 1 121 ? 6.123 8.429 6.050 1.00 83.81 121 VAL A N 1
ATOM 988 C CA . VAL A 1 121 ? 5.364 8.179 7.275 1.00 83.81 121 VAL A CA 1
ATOM 989 C C . VAL A 1 121 ? 4.326 7.096 7.034 1.00 83.81 121 VAL A C 1
ATOM 991 O O . VAL A 1 121 ? 3.458 7.221 6.173 1.00 83.81 121 VAL A O 1
ATOM 994 N N . VAL A 1 122 ? 4.369 6.042 7.844 1.00 85.06 122 VAL A N 1
ATOM 995 C CA . VAL A 1 122 ? 3.257 5.099 7.978 1.00 85.06 122 VAL A CA 1
ATOM 996 C C . VAL A 1 122 ? 2.321 5.643 9.047 1.00 85.06 122 VAL A C 1
ATOM 998 O O . VAL A 1 122 ? 2.667 5.708 10.225 1.00 85.06 122 VAL A O 1
ATOM 1001 N N . TRP A 1 123 ? 1.131 6.043 8.627 1.00 83.75 123 TRP A N 1
ATOM 1002 C CA . TRP A 1 123 ? 0.109 6.654 9.462 1.00 83.75 123 TRP A CA 1
ATOM 1003 C C . TRP A 1 123 ? -1.021 5.663 9.765 1.00 83.75 123 TRP A C 1
ATOM 1005 O O . TRP A 1 123 ? -1.474 4.926 8.884 1.00 83.75 123 TRP A O 1
ATOM 1015 N N . ASP A 1 124 ? -1.484 5.634 11.015 1.00 79.94 124 ASP A N 1
ATOM 1016 C CA . ASP A 1 124 ? -2.749 5.021 11.421 1.00 79.94 124 ASP A CA 1
ATOM 1017 C C . ASP A 1 124 ? -3.824 6.117 11.561 1.00 79.94 124 ASP A C 1
ATOM 1019 O O . ASP A 1 124 ? -3.826 6.851 12.551 1.00 79.94 124 ASP A O 1
ATOM 1023 N N . PRO A 1 125 ? -4.763 6.239 10.604 1.00 73.25 125 PRO A N 1
ATOM 1024 C CA . PRO A 1 125 ? -5.859 7.201 10.698 1.00 73.25 125 PRO A CA 1
ATOM 1025 C C . PRO A 1 125 ? -6.771 6.996 11.914 1.00 73.25 125 PRO A C 1
ATOM 1027 O O . PRO A 1 125 ? -7.467 7.923 12.311 1.00 73.25 125 PRO A O 1
ATOM 1030 N N . VAL A 1 126 ? -6.809 5.800 12.504 1.00 70.25 126 VAL A N 1
ATOM 1031 C CA . VAL A 1 126 ? -7.715 5.490 13.616 1.00 70.25 126 VAL A CA 1
ATOM 1032 C C . VAL A 1 126 ? -7.122 5.918 14.954 1.00 70.25 126 VAL A C 1
ATOM 1034 O O . VAL A 1 126 ? -7.798 6.599 15.722 1.00 70.25 126 VAL A O 1
ATOM 1037 N N . SER A 1 127 ? -5.873 5.543 15.238 1.00 69.94 127 SER A N 1
ATOM 1038 C CA . SER A 1 127 ? -5.199 5.936 16.484 1.00 69.94 127 SER A CA 1
ATOM 1039 C C . SER A 1 127 ? -4.507 7.297 16.398 1.00 69.94 127 SER A C 1
ATOM 1041 O O . SER A 1 127 ? -4.234 7.912 17.425 1.00 69.94 127 SER A O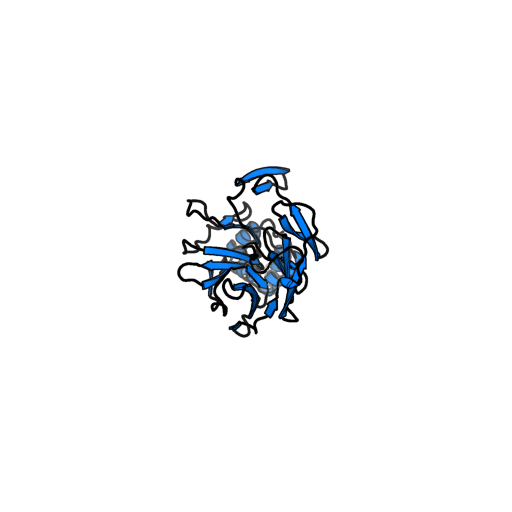 1
ATOM 1043 N N . GLY A 1 128 ? -4.223 7.779 15.187 1.00 73.50 128 GLY A N 1
ATOM 1044 C CA . GLY A 1 128 ? -3.362 8.935 14.953 1.00 73.50 128 GLY A CA 1
ATOM 1045 C C . GLY A 1 128 ? -1.868 8.610 15.020 1.00 73.50 128 GLY A C 1
ATOM 1046 O O . GLY A 1 128 ? -1.061 9.520 14.827 1.00 73.50 128 GLY A O 1
ATOM 1047 N N . ASP A 1 129 ? -1.491 7.348 15.257 1.00 79.69 129 ASP A N 1
ATOM 1048 C CA . ASP A 1 129 ? -0.089 6.940 15.363 1.00 79.69 129 ASP A CA 1
ATOM 1049 C C . ASP A 1 129 ? 0.658 7.174 14.047 1.00 79.69 129 ASP A C 1
ATOM 1051 O O . ASP A 1 129 ? 0.141 6.933 12.951 1.00 79.69 129 ASP A O 1
ATOM 1055 N N . GLN A 1 130 ? 1.906 7.617 14.165 1.00 84.50 130 GLN A N 1
ATOM 1056 C CA . GLN A 1 130 ? 2.790 7.885 13.037 1.00 84.50 130 GLN A CA 1
ATOM 1057 C C . GLN A 1 130 ? 4.126 7.186 13.263 1.00 84.50 130 GLN A C 1
ATOM 1059 O O . GLN A 1 130 ? 4.759 7.344 14.307 1.00 84.50 130 GLN A O 1
ATOM 1064 N N . GLN A 1 131 ? 4.557 6.412 12.272 1.00 85.06 131 GLN A N 1
ATOM 1065 C CA . GLN A 1 131 ? 5.874 5.795 12.236 1.00 85.06 131 GLN A CA 1
ATOM 1066 C C . GLN A 1 131 ? 6.669 6.391 11.075 1.00 85.06 131 GLN A C 1
ATOM 1068 O O . GLN A 1 131 ? 6.333 6.174 9.913 1.00 85.06 131 GLN A O 1
ATOM 1073 N N . HIS A 1 132 ? 7.737 7.115 11.402 1.00 85.56 132 HIS A N 1
ATOM 1074 C CA . HIS A 1 132 ? 8.656 7.684 10.420 1.00 85.56 132 HIS A CA 1
ATOM 1075 C C . HIS A 1 132 ? 9.617 6.609 9.913 1.00 85.56 132 HIS A C 1
ATOM 1077 O O . HIS A 1 132 ? 10.171 5.834 10.700 1.00 85.56 132 HIS A O 1
ATOM 1083 N N . LEU A 1 133 ? 9.807 6.568 8.600 1.00 83.06 133 LEU A N 1
ATOM 1084 C CA . LEU A 1 133 ? 10.746 5.685 7.926 1.00 83.06 133 LEU A CA 1
ATOM 1085 C C . LEU A 1 133 ? 11.986 6.484 7.501 1.00 83.06 133 LEU A C 1
ATOM 1087 O O . LEU A 1 133 ? 11.863 7.665 7.166 1.00 83.06 133 LEU A O 1
ATOM 1091 N N . PRO A 1 134 ? 13.181 5.867 7.504 1.00 82.00 134 PRO A N 1
ATOM 1092 C CA . PRO A 1 134 ? 14.357 6.499 6.920 1.00 82.00 134 PRO A CA 1
ATOM 1093 C C . PRO A 1 134 ? 14.123 6.749 5.428 1.00 82.00 134 PRO A C 1
ATOM 1095 O O . PRO A 1 134 ? 13.459 5.954 4.765 1.00 82.00 134 PRO A O 1
ATOM 1098 N N . LEU A 1 135 ? 14.697 7.824 4.890 1.00 74.69 135 LEU A N 1
ATOM 1099 C CA . LEU A 1 135 ? 14.645 8.083 3.454 1.00 74.69 135 LEU A CA 1
ATOM 1100 C C . LEU A 1 135 ? 15.363 6.967 2.674 1.00 74.69 135 LEU A C 1
ATOM 1102 O O . LEU A 1 135 ? 16.351 6.416 3.177 1.00 74.69 135 LEU A O 1
ATOM 1106 N N . PRO A 1 136 ? 14.863 6.601 1.484 1.00 71.69 136 PRO A N 1
ATOM 1107 C CA . PRO A 1 136 ? 15.535 5.658 0.605 1.00 71.69 136 PRO A CA 1
ATOM 1108 C C . PRO A 1 136 ? 16.821 6.263 0.009 1.00 71.69 136 PRO A C 1
ATOM 1110 O O . PRO A 1 136 ? 17.041 7.471 0.117 1.00 71.69 136 PRO A O 1
ATOM 1113 N N . PRO A 1 137 ? 17.679 5.439 -0.621 1.00 67.44 137 PRO A N 1
ATOM 1114 C CA . PRO A 1 137 ? 18.995 5.866 -1.105 1.00 67.44 137 PRO A CA 1
ATOM 1115 C C . PRO A 1 137 ? 18.977 6.996 -2.150 1.00 67.44 137 PRO A C 1
ATOM 1117 O O . PRO A 1 137 ? 19.926 7.773 -2.192 1.00 67.44 137 PRO A O 1
ATOM 1120 N N . TYR A 1 138 ? 17.911 7.112 -2.954 1.00 64.00 138 TYR A N 1
ATOM 1121 C CA . TYR A 1 138 ? 17.758 8.149 -3.983 1.00 64.00 138 TYR A CA 1
ATOM 1122 C C . TYR A 1 138 ? 16.390 8.848 -3.868 1.00 64.00 138 TYR A C 1
ATOM 1124 O O . TYR A 1 138 ? 15.396 8.238 -3.474 1.00 64.00 138 TYR A O 1
ATOM 1132 N N . SER A 1 139 ? 16.342 10.151 -4.168 1.00 53.38 139 SER A N 1
ATOM 1133 C CA . SER A 1 139 ? 15.264 11.065 -3.740 1.00 53.38 139 SER A CA 1
ATOM 1134 C C . SER A 1 139 ? 14.285 11.506 -4.849 1.00 53.38 139 SER A C 1
ATOM 1136 O O . SER A 1 139 ? 13.557 12.485 -4.645 1.00 53.38 139 SER A O 1
ATOM 1138 N N . HIS A 1 140 ? 14.214 10.821 -5.996 1.00 48.09 140 HIS A N 1
ATOM 1139 C CA . HIS A 1 140 ? 13.445 11.295 -7.162 1.00 48.09 140 HIS A CA 1
ATOM 1140 C C . HIS A 1 140 ? 12.404 10.273 -7.671 1.00 48.09 140 HIS A C 1
ATOM 1142 O O . HIS A 1 140 ? 12.718 9.096 -7.832 1.00 48.09 140 HIS A O 1
ATOM 1148 N N . ALA A 1 141 ? 11.175 10.781 -7.889 1.00 43.94 141 ALA A N 1
ATOM 1149 C CA . ALA A 1 141 ? 9.923 10.131 -8.330 1.00 43.94 141 ALA A CA 1
ATOM 1150 C C . ALA A 1 141 ? 9.440 8.931 -7.479 1.00 43.94 141 ALA A C 1
ATOM 1152 O O . ALA A 1 141 ? 10.228 8.088 -7.081 1.00 43.94 141 ALA A O 1
ATOM 1153 N N . TYR A 1 142 ? 8.144 8.872 -7.133 1.00 54.16 142 TYR A N 1
ATOM 1154 C CA . TYR A 1 142 ? 7.684 8.100 -5.963 1.00 54.16 142 TYR A CA 1
ATOM 1155 C C . TYR A 1 142 ? 6.523 7.144 -6.255 1.00 54.16 142 TYR A C 1
ATOM 1157 O O . TYR A 1 142 ? 5.428 7.592 -6.592 1.00 54.16 142 TYR A O 1
ATOM 1165 N N . ASP A 1 143 ? 6.708 5.855 -5.975 1.00 48.28 143 ASP A N 1
ATOM 1166 C CA . ASP A 1 143 ? 5.602 4.930 -5.703 1.00 48.28 143 ASP A CA 1
ATOM 1167 C C . ASP A 1 143 ? 6.020 3.894 -4.646 1.00 48.28 143 ASP A C 1
ATOM 1169 O O . ASP A 1 143 ? 7.197 3.532 -4.536 1.00 48.28 143 ASP A O 1
ATOM 1173 N N . THR A 1 144 ? 5.071 3.460 -3.812 1.00 57.31 144 THR A N 1
ATOM 1174 C CA . THR A 1 144 ? 5.349 2.525 -2.718 1.00 57.31 144 THR A CA 1
ATOM 1175 C C . THR A 1 144 ? 4.256 1.486 -2.495 1.00 57.31 144 THR A C 1
ATOM 1177 O O . THR A 1 144 ? 3.084 1.701 -2.799 1.00 57.31 144 THR A O 1
ATOM 1180 N N . GLY A 1 145 ? 4.632 0.337 -1.930 1.00 46.16 145 GLY A N 1
ATOM 1181 C CA . GLY A 1 145 ? 3.681 -0.693 -1.498 1.00 46.16 145 GLY A CA 1
ATOM 1182 C C . GLY A 1 145 ? 4.010 -1.236 -0.113 1.00 46.16 145 GLY A C 1
ATOM 1183 O O . GLY A 1 145 ? 5.181 -1.488 0.171 1.00 46.16 145 GLY A O 1
ATOM 1184 N N . ALA A 1 146 ? 2.988 -1.407 0.741 1.00 54.34 146 ALA A N 1
ATOM 1185 C CA . ALA A 1 146 ? 3.148 -1.819 2.143 1.00 54.34 146 ALA A CA 1
ATOM 1186 C C . ALA A 1 146 ? 2.590 -3.231 2.477 1.00 54.34 146 ALA A C 1
ATOM 1188 O O . ALA A 1 146 ? 1.383 -3.473 2.356 1.00 54.34 146 ALA A O 1
ATOM 1189 N N . GLN A 1 147 ? 3.419 -4.148 3.005 1.00 51.22 147 GLN A N 1
ATOM 1190 C CA . GLN A 1 147 ? 3.002 -5.473 3.540 1.00 51.22 147 GLN A CA 1
ATOM 1191 C C . GLN A 1 147 ? 3.255 -5.596 5.061 1.00 51.22 147 GLN A C 1
ATOM 1193 O O . GLN A 1 147 ? 3.779 -4.663 5.652 1.00 51.22 147 GLN A O 1
ATOM 1198 N N . ARG A 1 148 ? 2.833 -6.687 5.733 1.00 50.56 148 ARG A N 1
ATOM 1199 C CA . ARG A 1 148 ? 3.190 -7.023 7.135 1.00 50.56 148 ARG A CA 1
ATOM 1200 C C . ARG A 1 148 ? 4.110 -8.268 7.192 1.00 50.56 148 ARG A C 1
ATOM 1202 O O . ARG A 1 148 ? 3.708 -9.251 6.568 1.00 50.56 148 ARG A O 1
ATOM 1209 N N . PRO A 1 149 ? 5.225 -8.299 7.974 1.00 62.31 149 PRO A N 1
ATOM 1210 C CA . PRO A 1 149 ? 5.857 -7.186 8.722 1.00 62.31 149 PRO A CA 1
ATOM 1211 C C . PRO A 1 149 ? 6.028 -5.958 7.828 1.00 62.31 149 PRO A C 1
ATOM 1213 O O . PRO A 1 149 ? 5.948 -6.136 6.624 1.00 62.31 149 PRO A O 1
ATOM 1216 N N . ILE A 1 150 ? 6.109 -4.736 8.382 1.00 68.62 150 ILE A N 1
ATOM 1217 C CA . ILE A 1 150 ? 6.035 -3.509 7.561 1.00 68.62 150 ILE A CA 1
ATOM 1218 C C . ILE A 1 150 ? 7.171 -3.544 6.538 1.00 68.62 150 ILE A C 1
ATOM 1220 O O . ILE A 1 150 ? 8.321 -3.258 6.869 1.00 68.62 150 ILE A O 1
ATOM 1224 N N . LEU A 1 151 ? 6.819 -3.947 5.321 1.00 77.31 151 LEU A N 1
ATOM 1225 C CA . LEU A 1 151 ? 7.680 -3.982 4.156 1.00 77.31 151 LEU A CA 1
ATOM 1226 C C . LEU A 1 151 ? 7.228 -2.835 3.284 1.00 77.31 151 LEU A C 1
ATOM 1228 O O . LEU A 1 151 ? 6.070 -2.839 2.882 1.00 77.31 151 LEU A O 1
ATOM 1232 N N . VAL A 1 152 ? 8.102 -1.869 3.032 1.00 81.88 152 VAL A N 1
ATOM 1233 C CA . VAL A 1 152 ? 7.818 -0.760 2.122 1.00 81.88 152 VAL A CA 1
ATOM 1234 C C . VAL A 1 152 ? 8.763 -0.874 0.950 1.00 81.88 152 VAL A C 1
ATOM 1236 O O . VAL A 1 152 ? 9.957 -0.654 1.104 1.00 81.88 152 VAL A O 1
ATOM 1239 N N . VAL A 1 153 ? 8.238 -1.229 -0.216 1.00 83.31 153 VAL A N 1
ATOM 1240 C CA . VAL A 1 153 ? 9.007 -1.111 -1.457 1.00 83.31 153 VAL A CA 1
ATOM 1241 C C . VAL A 1 153 ? 8.886 0.317 -1.924 1.00 83.31 153 VAL A C 1
ATOM 1243 O O . VAL A 1 153 ? 7.777 0.832 -1.977 1.00 83.31 153 VAL A O 1
ATOM 1246 N N . PHE A 1 154 ? 10.012 0.939 -2.223 1.00 82.62 154 PHE A N 1
ATOM 1247 C CA . PHE A 1 154 ? 10.100 2.267 -2.789 1.00 82.62 154 PHE A CA 1
ATOM 1248 C C . PHE A 1 154 ? 10.698 2.154 -4.172 1.00 82.62 154 PHE A C 1
ATOM 1250 O O . PHE A 1 154 ? 11.725 1.495 -4.335 1.00 82.62 154 PHE A O 1
ATOM 1257 N N . VAL A 1 155 ? 10.046 2.779 -5.142 1.00 82.81 155 VAL A N 1
ATOM 1258 C CA . VAL A 1 155 ? 10.491 2.790 -6.527 1.00 82.81 155 VAL A CA 1
ATOM 1259 C C . VAL A 1 155 ? 10.649 4.231 -6.973 1.00 82.81 155 VAL A C 1
ATOM 1261 O O . VAL A 1 155 ? 9.773 5.055 -6.703 1.00 82.81 155 VAL A O 1
ATOM 1264 N N . GLY A 1 156 ? 11.758 4.505 -7.650 1.00 78.31 156 GLY A N 1
ATOM 1265 C CA . GLY A 1 156 ? 12.041 5.801 -8.236 1.00 78.31 156 GLY A CA 1
ATOM 1266 C C . GLY A 1 156 ? 12.729 5.684 -9.582 1.00 78.31 156 GLY A C 1
ATOM 1267 O O . GLY A 1 156 ? 13.175 4.611 -9.995 1.00 78.31 156 GLY A O 1
ATOM 1268 N N . THR A 1 157 ? 12.770 6.813 -10.275 1.00 73.56 157 THR A N 1
ATOM 1269 C CA . THR A 1 157 ? 13.492 6.960 -11.541 1.00 73.56 157 THR A CA 1
ATOM 1270 C C . THR A 1 157 ? 14.560 8.012 -11.306 1.00 73.56 157 THR A C 1
ATOM 1272 O O . THR A 1 157 ? 14.270 9.058 -10.725 1.00 73.56 157 THR A O 1
ATOM 1275 N N . ASP A 1 158 ? 15.800 7.697 -11.657 1.00 69.19 158 ASP A N 1
ATOM 1276 C CA . ASP A 1 158 ? 16.876 8.681 -11.645 1.00 69.19 158 ASP A CA 1
ATOM 1277 C C . ASP A 1 158 ? 16.797 9.504 -12.936 1.00 69.19 158 ASP A C 1
ATOM 1279 O O . ASP A 1 158 ? 16.953 8.950 -14.022 1.00 69.19 158 ASP A O 1
ATOM 1283 N N . ASP A 1 159 ? 16.518 10.805 -12.820 1.00 60.59 159 ASP A N 1
ATOM 1284 C CA . ASP A 1 159 ? 16.389 11.703 -13.973 1.00 60.59 159 ASP A CA 1
ATOM 1285 C C . ASP A 1 159 ? 17.733 11.923 -14.700 1.00 60.59 159 ASP A C 1
ATOM 1287 O O . ASP A 1 159 ? 17.732 12.270 -15.883 1.00 60.59 159 ASP A O 1
ATOM 1291 N N . GLU A 1 160 ? 18.874 11.733 -14.022 1.00 63.78 160 GLU A N 1
ATOM 1292 C CA . GLU A 1 160 ? 20.209 11.935 -14.603 1.00 63.78 160 GLU A CA 1
ATOM 1293 C C . GLU A 1 160 ? 20.705 10.682 -15.335 1.00 63.78 160 GLU A C 1
ATOM 1295 O O . GLU A 1 160 ? 21.186 10.770 -16.465 1.00 63.78 160 GLU A O 1
ATOM 1300 N N . GLU A 1 161 ? 20.551 9.513 -14.710 1.00 62.03 161 GLU A N 1
ATOM 1301 C CA . GLU A 1 161 ? 21.039 8.230 -15.241 1.00 62.03 161 GLU A CA 1
ATOM 1302 C C . GLU A 1 161 ? 19.970 7.452 -16.028 1.00 62.03 161 GLU A C 1
ATOM 1304 O O . GLU A 1 161 ? 20.270 6.433 -16.650 1.00 62.03 161 GLU A O 1
ATOM 1309 N N . ALA A 1 162 ? 18.716 7.915 -16.008 1.00 67.50 162 ALA A N 1
ATOM 1310 C CA . ALA A 1 162 ? 17.564 7.278 -16.645 1.00 67.50 162 ALA A CA 1
ATOM 1311 C C . ALA A 1 162 ? 17.338 5.808 -16.229 1.00 67.50 162 ALA A C 1
ATOM 1313 O O . ALA A 1 162 ? 16.785 4.992 -16.972 1.00 67.50 162 ALA A O 1
ATOM 1314 N N . VAL A 1 163 ? 17.773 5.454 -15.016 1.00 74.38 163 VAL A N 1
ATOM 1315 C CA . VAL A 1 163 ? 17.634 4.110 -14.448 1.00 74.38 163 VAL A CA 1
ATOM 1316 C C . VAL A 1 163 ? 16.447 4.076 -13.496 1.00 74.38 163 VAL A C 1
ATOM 1318 O O . VAL A 1 163 ? 16.343 4.876 -12.562 1.00 74.38 163 VAL A O 1
ATOM 1321 N N . THR A 1 164 ? 15.574 3.086 -13.687 1.00 83.81 164 THR A N 1
ATOM 1322 C CA . THR A 1 164 ? 14.524 2.780 -12.715 1.00 83.81 164 THR A CA 1
ATOM 1323 C C . THR A 1 164 ? 15.076 1.867 -11.639 1.00 83.81 164 THR A C 1
ATOM 1325 O O . THR A 1 164 ? 15.675 0.828 -11.930 1.00 83.81 164 THR A O 1
ATOM 1328 N N . TRP A 1 165 ? 14.847 2.227 -10.382 1.00 85.62 165 TRP A N 1
ATOM 1329 C CA . TRP A 1 165 ? 15.348 1.483 -9.240 1.00 85.62 165 TRP A CA 1
ATOM 1330 C C . TRP A 1 165 ? 14.250 1.220 -8.217 1.00 85.62 165 TRP A C 1
ATOM 1332 O O . TRP A 1 165 ? 13.270 1.954 -8.111 1.00 85.62 165 TRP A O 1
ATOM 1342 N N . ALA A 1 166 ? 14.432 0.160 -7.439 1.00 87.94 166 ALA A N 1
ATOM 1343 C CA . ALA A 1 166 ? 13.588 -0.178 -6.312 1.00 87.94 166 ALA A CA 1
ATOM 1344 C C . ALA A 1 166 ? 14.431 -0.613 -5.112 1.00 87.94 166 ALA A C 1
ATOM 1346 O O . ALA A 1 166 ? 15.452 -1.287 -5.254 1.00 87.94 166 ALA A O 1
ATOM 1347 N N . SER A 1 167 ? 13.983 -0.258 -3.914 1.00 87.25 167 SER A N 1
ATOM 1348 C CA . SER A 1 167 ? 14.551 -0.747 -2.659 1.00 87.25 167 SER A CA 1
ATOM 1349 C C . SER A 1 167 ? 13.436 -1.047 -1.668 1.00 87.25 167 SER A C 1
ATOM 1351 O O . SER A 1 167 ? 12.404 -0.380 -1.654 1.00 87.25 167 SER A O 1
ATOM 1353 N N . MET A 1 168 ? 13.626 -2.065 -0.835 1.00 88.56 168 MET A N 1
ATOM 1354 C CA . MET A 1 168 ? 12.636 -2.511 0.134 1.00 88.56 168 MET A CA 1
ATOM 1355 C C . MET A 1 168 ? 13.103 -2.214 1.554 1.00 88.56 168 MET A C 1
ATOM 1357 O O . MET A 1 168 ? 14.107 -2.748 2.020 1.00 88.56 168 MET A O 1
ATOM 1361 N N . TYR A 1 169 ? 12.346 -1.398 2.273 1.00 85.88 169 TYR A N 1
ATOM 1362 C CA . TYR A 1 169 ? 12.487 -1.229 3.709 1.00 85.88 169 TYR A CA 1
ATOM 1363 C C . TYR A 1 169 ? 11.821 -2.391 4.441 1.00 85.88 169 TYR A C 1
ATOM 1365 O O . TYR A 1 169 ? 10.687 -2.748 4.123 1.00 85.88 169 TYR A O 1
ATOM 1373 N N . SER A 1 170 ? 12.476 -2.918 5.475 1.00 84.44 170 SER A N 1
ATOM 1374 C CA . SER A 1 170 ? 11.863 -3.846 6.430 1.00 84.44 170 SER A CA 1
ATOM 1375 C C . SER A 1 170 ? 11.885 -3.272 7.840 1.00 84.44 170 SER A C 1
ATOM 1377 O O . SER A 1 170 ? 12.929 -2.862 8.347 1.00 84.44 170 SER A O 1
ATOM 1379 N N . SER A 1 171 ? 10.741 -3.302 8.529 1.00 80.12 171 SER A N 1
ATOM 1380 C CA . SER A 1 171 ? 10.671 -2.912 9.943 1.00 80.12 171 SER A CA 1
ATOM 1381 C C . SER A 1 171 ? 11.468 -3.824 10.875 1.00 80.12 171 SER A C 1
ATOM 1383 O O . SER A 1 171 ? 11.786 -3.411 11.989 1.00 80.12 171 SER A O 1
ATOM 1385 N N . GLU A 1 172 ? 11.763 -5.056 10.451 1.00 84.19 172 GLU A N 1
ATOM 1386 C CA . GLU A 1 172 ? 12.529 -6.015 11.254 1.00 84.19 172 GLU A CA 1
ATOM 1387 C C . GLU A 1 172 ? 14.013 -5.656 11.271 1.00 84.19 172 GLU A C 1
ATOM 1389 O O . GLU A 1 172 ? 14.629 -5.611 12.333 1.00 84.19 172 GLU A O 1
ATOM 1394 N N . THR A 1 173 ? 14.570 -5.332 10.103 1.00 84.06 173 THR A N 1
ATOM 1395 C CA . THR A 1 173 ? 15.970 -4.906 9.963 1.00 84.06 173 THR A CA 1
ATOM 1396 C C . THR A 1 173 ? 16.151 -3.408 10.197 1.00 84.06 173 THR A C 1
ATOM 1398 O O . THR A 1 173 ? 17.273 -2.949 10.391 1.00 84.06 173 THR A O 1
ATOM 1401 N N . ARG A 1 174 ? 15.050 -2.640 10.183 1.00 83.06 174 ARG A N 1
ATOM 1402 C CA . ARG A 1 174 ? 15.013 -1.169 10.217 1.00 83.06 174 ARG A CA 1
ATOM 1403 C C . ARG A 1 174 ? 15.917 -0.527 9.166 1.00 83.06 174 ARG A C 1
ATOM 1405 O O . ARG A 1 174 ? 16.476 0.543 9.397 1.00 83.06 174 ARG A O 1
ATOM 1412 N N . GLY A 1 175 ? 16.033 -1.170 8.011 1.00 84.31 175 GLY A N 1
ATOM 1413 C CA . GLY A 1 175 ? 16.907 -0.739 6.932 1.00 84.31 175 GLY A CA 1
ATOM 1414 C C . GLY A 1 175 ? 16.332 -1.060 5.563 1.00 84.31 175 GLY A C 1
ATOM 1415 O O . GLY A 1 175 ? 15.393 -1.847 5.430 1.00 84.31 175 GLY A O 1
ATOM 1416 N N . TRP A 1 176 ? 16.925 -0.418 4.564 1.00 87.44 176 TRP A N 1
ATOM 1417 C CA . TRP A 1 176 ? 16.659 -0.641 3.150 1.00 87.44 176 TRP A CA 1
ATOM 1418 C C . TRP A 1 176 ? 17.469 -1.832 2.629 1.00 87.44 176 TRP A C 1
ATOM 1420 O O . TRP A 1 176 ? 18.598 -2.066 3.066 1.00 87.44 176 TRP A O 1
ATOM 1430 N N . SER A 1 177 ? 16.886 -2.593 1.708 1.00 87.62 177 SER A N 1
ATOM 1431 C CA . SER A 1 177 ? 17.562 -3.668 0.988 1.00 87.62 177 SER A CA 1
ATOM 1432 C C . SER A 1 177 ? 18.564 -3.122 -0.029 1.00 87.62 177 SER A C 1
ATOM 1434 O O . SER A 1 177 ? 18.576 -1.928 -0.347 1.00 87.62 177 SER A O 1
ATOM 1436 N N . ALA A 1 178 ? 19.358 -4.027 -0.609 1.00 86.88 178 ALA A N 1
ATOM 1437 C CA . ALA A 1 178 ? 20.098 -3.721 -1.825 1.00 86.88 178 ALA A CA 1
ATOM 1438 C C . ALA A 1 178 ? 19.143 -3.224 -2.923 1.00 86.88 178 ALA A C 1
ATOM 1440 O O . ALA A 1 178 ? 17.957 -3.573 -2.950 1.00 86.88 178 ALA A O 1
ATOM 1441 N N . ILE A 1 179 ? 19.679 -2.378 -3.796 1.00 86.19 179 ILE A N 1
ATOM 1442 C CA . ILE A 1 179 ? 18.921 -1.744 -4.866 1.00 86.19 179 ILE A CA 1
ATOM 1443 C C . ILE A 1 179 ? 18.760 -2.738 -6.009 1.00 86.19 179 ILE A C 1
ATOM 1445 O O . ILE A 1 179 ? 19.734 -3.330 -6.470 1.00 86.19 179 ILE A O 1
ATOM 1449 N N . ALA A 1 180 ? 17.524 -2.890 -6.463 1.00 87.25 180 ALA A N 1
ATOM 1450 C CA . ALA A 1 180 ? 17.198 -3.569 -7.701 1.00 87.25 180 ALA A CA 1
ATOM 1451 C C . ALA A 1 180 ? 17.019 -2.520 -8.792 1.00 87.25 180 ALA A C 1
ATOM 1453 O O . ALA A 1 180 ? 16.346 -1.518 -8.561 1.00 87.25 180 ALA A O 1
ATOM 1454 N N . THR A 1 181 ? 17.586 -2.742 -9.970 1.00 86.88 181 THR A N 1
ATOM 1455 C CA . THR A 1 181 ? 17.426 -1.841 -11.112 1.00 86.88 181 THR A CA 1
ATOM 1456 C C . THR A 1 181 ? 16.749 -2.562 -12.266 1.00 86.88 181 THR A C 1
ATOM 1458 O O . THR A 1 181 ? 16.858 -3.781 -12.412 1.00 86.88 181 THR A O 1
ATOM 1461 N N . ALA A 1 182 ? 16.024 -1.801 -13.074 1.00 81.56 182 ALA A N 1
ATOM 1462 C CA . ALA A 1 182 ? 15.475 -2.251 -14.337 1.00 81.56 182 ALA A CA 1
ATOM 1463 C C . ALA A 1 182 ? 15.738 -1.178 -15.392 1.00 81.56 182 ALA A C 1
ATOM 1465 O O . ALA A 1 182 ? 15.532 0.011 -15.149 1.00 81.56 182 ALA A O 1
ATOM 1466 N N . ASP A 1 183 ? 16.191 -1.627 -16.555 1.00 75.19 183 ASP A N 1
ATOM 1467 C CA . ASP A 1 183 ? 16.300 -0.804 -17.751 1.00 75.19 183 ASP A CA 1
ATOM 1468 C C . ASP A 1 183 ? 15.004 -0.945 -18.564 1.00 75.19 183 ASP A C 1
ATOM 1470 O O . ASP A 1 183 ? 14.500 -2.057 -18.768 1.00 75.19 183 ASP A O 1
ATOM 1474 N N . PHE A 1 184 ? 14.456 0.182 -19.019 1.00 75.44 184 PHE A N 1
ATOM 1475 C CA . PHE A 1 184 ? 13.295 0.208 -19.904 1.00 75.44 184 PHE A CA 1
ATOM 1476 C C . PHE A 1 184 ? 13.624 -0.220 -21.339 1.00 75.44 184 PHE A C 1
ATOM 1478 O O . PHE A 1 184 ? 12.697 -0.440 -22.109 1.00 75.44 184 PHE A O 1
ATOM 1485 N N . SER A 1 185 ? 14.895 -0.436 -21.699 1.00 70.62 185 SER A N 1
ATOM 1486 C CA . SER A 1 185 ? 15.314 -0.895 -23.035 1.00 70.62 185 SER A CA 1
ATOM 1487 C C . SER A 1 185 ? 14.667 -2.206 -23.500 1.00 70.62 185 SER A C 1
ATOM 1489 O O . SER A 1 185 ? 14.577 -2.456 -24.702 1.00 70.62 185 SER A O 1
ATOM 1491 N N . ALA A 1 186 ? 14.195 -3.043 -22.571 1.00 68.12 186 ALA A N 1
ATOM 1492 C CA . ALA A 1 186 ? 13.457 -4.266 -22.884 1.00 68.12 186 ALA A CA 1
ATOM 1493 C C . ALA A 1 186 ? 11.977 -4.025 -23.247 1.00 68.12 186 ALA A C 1
ATOM 1495 O O . ALA A 1 186 ? 11.319 -4.944 -23.737 1.00 68.12 186 ALA A O 1
ATOM 1496 N N . SER A 1 187 ? 11.444 -2.827 -22.993 1.00 75.19 187 SER A N 1
ATOM 1497 C CA . SER A 1 187 ? 10.081 -2.434 -23.345 1.00 75.19 187 SER A CA 1
ATOM 1498 C C . SER A 1 187 ? 10.018 -1.880 -24.762 1.00 75.19 187 SER A C 1
ATOM 1500 O O . SER A 1 187 ? 10.885 -1.129 -25.202 1.00 75.19 187 SER A O 1
ATOM 1502 N N . THR A 1 188 ? 8.941 -2.207 -25.472 1.00 75.44 188 THR A N 1
ATOM 1503 C CA . THR A 1 188 ? 8.624 -1.590 -26.770 1.00 75.44 188 THR A CA 1
ATOM 1504 C C . THR A 1 188 ? 7.696 -0.378 -26.645 1.00 75.44 188 THR A C 1
ATOM 1506 O O . THR A 1 188 ? 7.442 0.312 -27.632 1.00 75.44 188 THR A O 1
ATOM 1509 N N . MET A 1 189 ? 7.192 -0.115 -25.434 1.00 74.31 189 MET A N 1
ATOM 1510 C CA . MET A 1 189 ? 6.100 0.823 -25.151 1.00 74.31 189 MET A CA 1
ATOM 1511 C C . MET A 1 189 ? 6.519 2.040 -24.321 1.00 74.31 189 MET A C 1
ATOM 1513 O O . MET A 1 189 ? 5.810 3.053 -24.337 1.00 74.31 189 MET A O 1
ATOM 1517 N N . VAL A 1 190 ? 7.620 1.931 -23.576 1.00 79.19 190 VAL A N 1
ATOM 1518 C CA . VAL A 1 190 ? 8.184 2.980 -22.716 1.00 79.19 190 VAL A CA 1
ATOM 1519 C C . VAL A 1 190 ? 9.666 3.182 -23.024 1.00 79.19 190 VAL A C 1
ATOM 1521 O O . VAL A 1 190 ? 10.304 2.303 -23.600 1.00 79.19 190 VAL A O 1
ATOM 1524 N N . ASP A 1 191 ? 10.202 4.347 -22.674 1.00 77.81 191 ASP A N 1
ATOM 1525 C CA . ASP A 1 191 ? 11.602 4.701 -22.896 1.00 77.81 191 ASP A CA 1
ATOM 1526 C C . ASP A 1 191 ? 12.287 5.133 -21.592 1.00 77.81 191 ASP A C 1
ATOM 1528 O O . ASP A 1 191 ? 11.703 5.110 -20.510 1.00 77.81 191 ASP A O 1
ATOM 1532 N N . LEU A 1 192 ? 13.566 5.488 -21.694 1.00 70.75 192 LEU A N 1
ATOM 1533 C CA . LEU A 1 192 ? 14.415 5.897 -20.574 1.00 70.75 192 LEU A CA 1
ATOM 1534 C C . LEU A 1 192 ? 13.890 7.144 -19.826 1.00 70.75 192 LEU A C 1
ATOM 1536 O O . LEU A 1 192 ? 14.228 7.347 -18.666 1.00 70.75 192 LEU A O 1
ATOM 1540 N N . HIS A 1 193 ? 13.036 7.961 -20.447 1.00 72.62 193 HIS A N 1
ATOM 1541 C CA . HIS A 1 193 ? 12.411 9.138 -19.836 1.00 72.62 193 HIS A CA 1
ATOM 1542 C C . HIS A 1 193 ? 10.985 8.874 -19.325 1.00 72.62 193 HIS A C 1
ATOM 1544 O O . HIS A 1 193 ? 10.302 9.802 -18.876 1.00 72.62 193 HIS A O 1
ATOM 1550 N N . SER A 1 194 ? 10.511 7.629 -19.387 1.00 79.06 194 SER A N 1
ATOM 1551 C CA . SER A 1 194 ? 9.207 7.256 -18.854 1.00 79.06 194 SER A CA 1
ATOM 1552 C C . SER A 1 194 ? 9.179 7.348 -17.330 1.00 79.06 194 SER A C 1
ATOM 1554 O O . SER A 1 194 ? 10.097 6.923 -16.634 1.00 79.06 194 SER A O 1
ATOM 1556 N N . TYR A 1 195 ? 8.076 7.874 -16.797 1.00 77.31 195 TYR A N 1
ATOM 1557 C CA . TYR A 1 195 ? 7.898 8.077 -15.362 1.00 77.31 195 TYR A CA 1
ATOM 1558 C C . TYR A 1 195 ? 7.000 7.007 -14.739 1.00 77.31 195 TYR A C 1
ATOM 1560 O O . TYR A 1 195 ? 6.013 6.548 -15.333 1.00 77.31 195 TYR A O 1
ATOM 1568 N N . ILE A 1 196 ? 7.304 6.668 -13.488 1.00 80.25 196 ILE A N 1
ATOM 1569 C CA . ILE A 1 196 ? 6.406 5.887 -12.637 1.00 80.25 196 ILE A CA 1
ATOM 1570 C C . ILE A 1 196 ? 5.255 6.789 -12.195 1.00 80.25 196 ILE A C 1
ATOM 1572 O O . ILE A 1 196 ? 5.454 7.911 -11.724 1.00 80.25 196 ILE A O 1
ATOM 1576 N N . GLU A 1 197 ? 4.028 6.311 -12.364 1.00 75.75 197 GLU A N 1
ATOM 1577 C CA . GLU A 1 197 ? 2.854 7.055 -11.934 1.00 75.75 197 GLU A CA 1
ATOM 1578 C C . GLU A 1 197 ? 2.735 7.054 -10.410 1.00 75.75 197 GLU A C 1
ATOM 1580 O O . GLU A 1 197 ? 2.815 6.008 -9.780 1.00 75.75 197 GLU A O 1
ATOM 1585 N N . THR A 1 198 ? 2.422 8.208 -9.818 1.00 69.94 198 THR A N 1
ATOM 1586 C CA . THR A 1 198 ? 2.144 8.360 -8.377 1.00 69.94 198 THR A CA 1
ATOM 1587 C C . THR A 1 198 ? 0.741 7.846 -8.008 1.00 69.94 198 THR A C 1
ATOM 1589 O O . THR A 1 198 ? -0.074 8.542 -7.387 1.00 69.94 198 THR A O 1
ATOM 1592 N N . LYS A 1 199 ? 0.431 6.625 -8.452 1.00 71.94 199 LYS A N 1
ATOM 1593 C CA . LYS A 1 199 ? -0.811 5.887 -8.200 1.00 71.94 199 LYS A CA 1
ATOM 1594 C C . LYS A 1 199 ? -0.545 4.772 -7.189 1.00 71.94 199 LYS A C 1
ATOM 1596 O O . LYS A 1 199 ? 0.583 4.352 -7.050 1.00 71.94 199 LYS A O 1
ATOM 1601 N N . PRO A 1 200 ? -1.568 4.239 -6.509 1.00 72.12 200 PRO A N 1
ATOM 1602 C CA . PRO A 1 200 ? -1.356 3.126 -5.595 1.00 72.12 200 PRO A CA 1
ATOM 1603 C C . PRO A 1 200 ? -0.864 1.882 -6.336 1.00 72.12 200 PRO A C 1
ATOM 1605 O O . PRO A 1 200 ? -1.497 1.440 -7.302 1.00 72.12 200 PRO A O 1
ATOM 1608 N N . SER A 1 201 ? 0.211 1.284 -5.833 1.0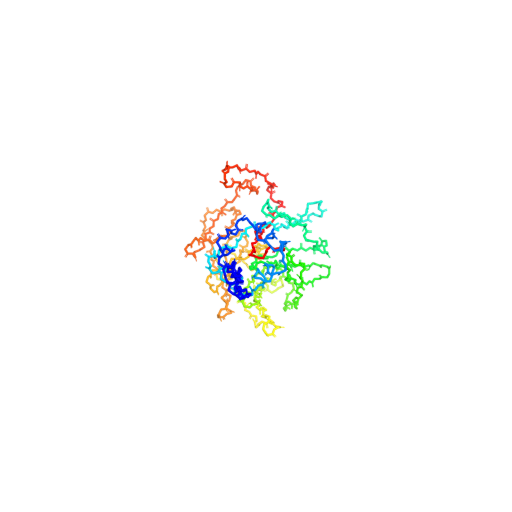0 81.75 201 SER A N 1
ATOM 1609 C CA . SER A 1 201 ? 0.693 -0.018 -6.290 1.00 81.75 201 SER A CA 1
ATOM 1610 C C . SER A 1 201 ? -0.341 -1.127 -6.076 1.00 81.75 201 SER A C 1
ATOM 1612 O O . SER A 1 201 ? -1.244 -1.016 -5.244 1.00 81.75 201 SER A O 1
ATOM 1614 N N . ILE A 1 202 ? -0.210 -2.239 -6.801 1.00 81.50 202 ILE A N 1
ATOM 1615 C CA . ILE A 1 202 ? -1.047 -3.435 -6.637 1.00 81.50 202 ILE A CA 1
ATOM 1616 C C . ILE A 1 202 ? -0.198 -4.588 -6.121 1.00 81.50 202 ILE A C 1
ATOM 1618 O O . ILE A 1 202 ? 0.812 -4.926 -6.721 1.00 81.50 202 ILE A O 1
ATOM 1622 N N . LEU A 1 203 ? -0.638 -5.228 -5.037 1.00 82.44 203 LEU A N 1
ATOM 1623 C CA . LEU A 1 203 ? -0.023 -6.442 -4.502 1.00 82.44 203 LEU A CA 1
ATOM 1624 C C . LEU A 1 203 ? -0.804 -7.672 -4.969 1.00 82.44 203 LEU A C 1
ATOM 1626 O O . LEU A 1 203 ? -1.972 -7.828 -4.606 1.00 82.44 203 LEU A O 1
ATOM 1630 N N . ILE A 1 204 ? -0.148 -8.552 -5.723 1.00 79.25 204 ILE A N 1
ATOM 1631 C CA . ILE A 1 204 ? -0.680 -9.860 -6.122 1.00 79.25 204 ILE A CA 1
ATOM 1632 C C . ILE A 1 204 ? 0.366 -10.923 -5.818 1.00 79.25 204 ILE A C 1
ATOM 1634 O O . ILE A 1 204 ? 1.505 -10.850 -6.285 1.00 79.25 204 ILE A O 1
ATOM 1638 N N . GLY A 1 205 ? -0.035 -11.935 -5.047 1.00 82.00 205 GLY A N 1
ATOM 1639 C CA . GLY A 1 205 ? 0.888 -12.953 -4.562 1.00 82.00 205 GLY A CA 1
ATOM 1640 C C . GLY A 1 205 ? 2.035 -12.303 -3.788 1.00 82.00 205 GLY A C 1
ATOM 1641 O O . GLY A 1 205 ? 1.804 -11.639 -2.781 1.00 82.00 205 GLY A O 1
ATOM 1642 N N . ASN A 1 206 ? 3.256 -12.482 -4.288 1.00 85.25 206 ASN A N 1
ATOM 1643 C CA . ASN A 1 206 ? 4.481 -11.960 -3.687 1.00 85.25 206 ASN A CA 1
ATOM 1644 C C . ASN A 1 206 ? 5.153 -10.866 -4.541 1.00 85.25 206 ASN A C 1
ATOM 1646 O O . ASN A 1 206 ? 6.365 -10.690 -4.487 1.00 85.25 206 ASN A O 1
ATOM 1650 N N . ALA A 1 207 ? 4.383 -10.156 -5.367 1.00 85.62 207 ALA A N 1
ATOM 1651 C CA . ALA A 1 207 ? 4.909 -9.095 -6.216 1.00 85.62 207 ALA A CA 1
ATOM 1652 C C . ALA A 1 207 ? 4.046 -7.832 -6.161 1.00 85.62 207 ALA A C 1
ATOM 1654 O O . ALA A 1 207 ? 2.813 -7.903 -6.105 1.00 85.62 207 ALA A O 1
ATOM 1655 N N . LEU A 1 208 ? 4.719 -6.685 -6.203 1.00 86.94 208 LEU A N 1
ATOM 1656 C CA . LEU A 1 208 ? 4.104 -5.374 -6.363 1.00 86.94 208 LEU A CA 1
ATOM 1657 C C . LEU A 1 208 ? 4.167 -4.939 -7.821 1.00 86.94 208 LEU A C 1
ATOM 1659 O O . LEU A 1 208 ? 5.162 -5.171 -8.506 1.00 86.94 208 LEU A O 1
ATOM 1663 N N . TYR A 1 209 ? 3.097 -4.297 -8.270 1.00 83.94 209 TYR A N 1
ATOM 1664 C CA . TYR A 1 209 ? 2.926 -3.822 -9.633 1.00 83.94 209 TYR A CA 1
ATOM 1665 C C . TYR A 1 209 ? 2.615 -2.329 -9.619 1.00 83.94 209 TYR A C 1
ATOM 1667 O O . TYR A 1 209 ? 1.669 -1.898 -8.953 1.00 83.94 209 TYR A O 1
ATOM 1675 N N . PHE A 1 210 ? 3.397 -1.563 -10.369 1.00 85.25 210 PHE A N 1
ATOM 1676 C CA . PHE A 1 210 ? 3.332 -0.108 -10.455 1.00 85.25 210 PHE A CA 1
ATOM 1677 C C . PHE A 1 210 ? 3.022 0.300 -11.898 1.00 85.25 210 PHE A C 1
ATOM 1679 O O . PHE A 1 210 ? 3.479 -0.347 -12.843 1.00 85.25 210 PHE A O 1
ATOM 1686 N N . SER A 1 211 ? 2.213 1.342 -12.083 1.00 82.81 211 SER A N 1
ATOM 1687 C CA . SER A 1 211 ? 1.857 1.814 -13.430 1.00 82.81 211 SER A CA 1
ATOM 1688 C C . SER A 1 211 ? 2.944 2.739 -13.969 1.00 82.81 211 SER A C 1
ATOM 1690 O O . SER A 1 211 ? 3.386 3.639 -13.259 1.00 82.81 211 SER A O 1
ATOM 1692 N N . VAL A 1 212 ? 3.350 2.541 -15.222 1.00 81.81 212 VAL A N 1
ATOM 1693 C CA . VAL A 1 212 ? 4.343 3.382 -15.905 1.00 81.81 212 VAL A CA 1
ATOM 1694 C C . VAL A 1 212 ? 3.677 4.102 -17.070 1.00 81.81 212 VAL A C 1
ATOM 1696 O O . VAL A 1 212 ? 2.945 3.489 -17.851 1.00 81.81 212 VAL A O 1
ATOM 1699 N N . GLU A 1 213 ? 3.926 5.407 -17.160 1.00 81.38 213 GLU A N 1
ATOM 1700 C CA . GLU A 1 213 ? 3.500 6.303 -18.235 1.00 81.38 213 GLU A CA 1
ATOM 1701 C C . GLU A 1 213 ? 2.060 6.086 -18.741 1.00 81.38 213 GLU A C 1
ATOM 1703 O O . GLU A 1 213 ? 1.813 5.546 -19.822 1.00 81.38 213 GLU A O 1
ATOM 1708 N N . LEU A 1 214 ? 1.074 6.536 -17.961 1.00 76.69 214 LEU A N 1
ATOM 1709 C CA . LEU A 1 214 ? -0.360 6.423 -18.283 1.00 76.69 214 LEU A CA 1
ATOM 1710 C C . LEU A 1 214 ? -0.819 4.964 -18.516 1.00 76.69 214 LEU A C 1
ATOM 1712 O O . LEU A 1 214 ? -1.758 4.700 -19.279 1.00 76.69 214 LEU A O 1
ATOM 1716 N N . GLY A 1 215 ? -0.145 4.016 -17.861 1.00 72.75 215 GLY A N 1
ATOM 1717 C CA . GLY A 1 215 ? -0.362 2.575 -17.942 1.00 72.75 215 GLY A CA 1
ATOM 1718 C C . GLY A 1 215 ? 0.139 1.922 -19.232 1.00 72.75 215 GLY A C 1
ATOM 1719 O O . GLY A 1 215 ? -0.409 0.893 -19.620 1.00 72.75 215 GLY A O 1
ATOM 1720 N N . LYS A 1 216 ? 1.125 2.513 -19.924 1.00 78.94 216 LYS A N 1
ATOM 1721 C CA . LYS A 1 216 ? 1.805 1.914 -21.094 1.00 78.94 216 LYS A CA 1
ATOM 1722 C C . LYS A 1 216 ? 2.644 0.698 -20.761 1.00 78.94 216 LYS A C 1
ATOM 1724 O O . LYS A 1 216 ? 2.697 -0.227 -21.567 1.00 78.94 216 LYS A O 1
ATOM 1729 N N . ALA A 1 217 ? 3.222 0.681 -19.574 1.00 82.44 217 ALA A N 1
ATOM 1730 C CA . ALA A 1 217 ? 3.891 -0.486 -19.044 1.00 82.44 217 ALA A CA 1
ATOM 1731 C C . ALA A 1 217 ? 3.524 -0.677 -17.572 1.00 82.44 217 ALA A C 1
ATOM 1733 O O . ALA A 1 217 ? 2.918 0.185 -16.924 1.00 82.44 217 ALA A O 1
ATOM 1734 N N . ILE A 1 218 ? 3.876 -1.847 -17.061 1.00 84.19 218 ILE A N 1
ATOM 1735 C CA . ILE A 1 218 ? 3.761 -2.208 -15.658 1.00 84.19 218 ILE A CA 1
ATOM 1736 C C . ILE A 1 218 ? 5.161 -2.535 -15.169 1.00 84.19 218 ILE A C 1
ATOM 1738 O O . ILE A 1 218 ? 5.829 -3.412 -15.715 1.00 84.19 218 ILE A O 1
ATOM 1742 N N . LEU A 1 219 ? 5.585 -1.871 -14.105 1.00 87.62 219 LEU A N 1
ATOM 1743 C CA . LEU A 1 219 ? 6.794 -2.245 -13.397 1.00 87.62 219 LEU A CA 1
ATOM 1744 C C . LEU A 1 219 ? 6.434 -3.271 -12.322 1.00 87.62 219 LEU A C 1
ATOM 1746 O O . LEU A 1 219 ? 5.550 -3.031 -11.502 1.00 87.62 219 LEU A O 1
ATOM 1750 N N . LYS A 1 220 ? 7.108 -4.417 -12.326 1.00 89.00 220 LYS A N 1
ATOM 1751 C CA . LYS A 1 220 ? 6.914 -5.505 -11.368 1.00 89.00 220 LYS A CA 1
ATOM 1752 C C . LYS A 1 220 ? 8.138 -5.633 -10.470 1.00 89.00 220 LYS A C 1
ATOM 1754 O O . LYS A 1 220 ? 9.237 -5.880 -10.964 1.00 89.00 220 LYS A O 1
ATOM 1759 N N . TYR A 1 221 ? 7.914 -5.577 -9.162 1.00 88.81 221 TYR A N 1
ATOM 1760 C CA . TYR A 1 221 ? 8.909 -5.890 -8.140 1.00 88.81 221 TYR A CA 1
ATOM 1761 C C . TYR A 1 221 ? 8.552 -7.199 -7.429 1.00 88.81 221 TYR A C 1
ATOM 1763 O O . TYR A 1 221 ? 7.477 -7.306 -6.835 1.00 88.81 221 TYR A O 1
ATOM 1771 N N . ASP A 1 222 ? 9.432 -8.199 -7.491 1.00 88.50 222 ASP A N 1
ATOM 1772 C CA . ASP A 1 222 ? 9.287 -9.455 -6.745 1.00 88.50 222 ASP A CA 1
ATOM 1773 C C . ASP A 1 222 ? 9.848 -9.306 -5.329 1.00 88.50 222 ASP A C 1
ATOM 1775 O O . ASP A 1 222 ? 11.038 -9.066 -5.152 1.00 88.50 222 ASP A O 1
ATOM 1779 N N . LEU A 1 223 ? 9.010 -9.505 -4.312 1.00 85.44 223 LEU A N 1
ATOM 1780 C CA . LEU A 1 223 ? 9.401 -9.361 -2.910 1.00 85.44 223 LEU A CA 1
ATOM 1781 C C . LEU A 1 223 ? 10.349 -10.479 -2.438 1.00 85.44 223 LEU A C 1
ATOM 1783 O O . LEU A 1 223 ? 11.096 -10.271 -1.486 1.00 85.44 223 LEU A O 1
ATOM 1787 N N . ALA A 1 224 ? 10.326 -11.662 -3.068 1.00 85.81 224 ALA A N 1
ATOM 1788 C CA . ALA A 1 224 ? 11.161 -12.799 -2.663 1.00 85.81 224 ALA A CA 1
ATOM 1789 C C . ALA A 1 224 ? 12.550 -12.695 -3.285 1.00 85.81 224 ALA A C 1
ATOM 1791 O O . ALA A 1 224 ? 13.548 -12.710 -2.568 1.00 85.81 224 ALA A O 1
ATOM 1792 N N . GLY A 1 225 ? 12.604 -12.580 -4.613 1.00 84.00 225 GLY A N 1
ATOM 1793 C CA . GLY A 1 225 ? 13.855 -12.429 -5.346 1.00 84.00 225 GLY A CA 1
ATOM 1794 C C . GLY A 1 225 ? 14.451 -11.023 -5.282 1.00 84.00 225 GLY A C 1
ATOM 1795 O O . GLY A 1 225 ? 15.594 -10.853 -5.691 1.00 84.00 225 GLY A O 1
ATOM 1796 N N . GLN A 1 226 ? 13.695 -10.027 -4.798 1.00 87.88 226 GLN A N 1
ATOM 1797 C CA . GLN A 1 226 ? 14.048 -8.599 -4.837 1.00 87.88 226 GLN A CA 1
ATOM 1798 C C . GLN A 1 226 ? 14.420 -8.132 -6.251 1.00 87.88 226 GLN A C 1
ATOM 1800 O O . GLN A 1 226 ? 15.266 -7.264 -6.429 1.00 87.88 226 GLN A O 1
ATOM 1805 N N . GLY A 1 227 ? 13.802 -8.738 -7.268 1.00 87.62 227 GLY A N 1
ATOM 1806 C CA . GLY A 1 227 ? 14.052 -8.436 -8.672 1.00 87.62 227 GLY A CA 1
ATOM 1807 C C . GLY A 1 227 ? 13.069 -7.402 -9.206 1.00 87.62 227 GLY A C 1
ATOM 1808 O O . GLY A 1 227 ? 11.891 -7.413 -8.839 1.00 87.62 227 GLY A O 1
ATOM 1809 N N . LEU A 1 228 ? 13.544 -6.545 -10.107 1.00 89.19 228 LEU A N 1
ATOM 1810 C CA . LEU A 1 228 ? 12.735 -5.550 -10.800 1.00 89.19 228 LEU A CA 1
ATOM 1811 C C . LEU A 1 228 ? 12.641 -5.906 -12.289 1.00 89.19 228 LEU A C 1
ATOM 1813 O O . LEU A 1 228 ? 13.623 -6.316 -12.901 1.00 89.19 228 LEU A O 1
ATOM 1817 N N . SER A 1 229 ? 11.447 -5.801 -12.867 1.00 87.25 229 SER A N 1
ATOM 1818 C CA . SER A 1 229 ? 11.194 -6.133 -14.275 1.00 87.25 229 SER A CA 1
ATOM 1819 C C . SER A 1 229 ? 10.066 -5.285 -14.849 1.00 87.25 229 SER A C 1
ATOM 1821 O O . SER A 1 229 ? 9.227 -4.779 -14.104 1.00 87.25 229 SER A O 1
ATOM 1823 N N . VAL A 1 230 ? 10.033 -5.149 -16.171 1.00 86.88 230 VAL A N 1
ATOM 1824 C CA . VAL A 1 230 ? 9.053 -4.333 -16.897 1.00 86.88 230 VAL A CA 1
ATOM 1825 C C . VAL A 1 230 ? 8.192 -5.245 -17.762 1.00 86.88 230 VAL A C 1
ATOM 1827 O O . VAL A 1 230 ? 8.686 -6.204 -18.354 1.00 86.88 230 VAL A O 1
ATOM 1830 N N . ILE A 1 231 ? 6.894 -4.967 -17.804 1.00 84.38 231 ILE A N 1
ATOM 1831 C CA . ILE A 1 231 ? 5.906 -5.707 -18.584 1.00 84.38 231 ILE A CA 1
ATOM 1832 C C . ILE A 1 231 ? 5.173 -4.713 -19.479 1.00 84.38 231 ILE A C 1
ATOM 1834 O O . ILE A 1 231 ? 4.556 -3.771 -18.980 1.00 84.38 231 ILE A O 1
ATOM 1838 N N . ASP A 1 232 ? 5.192 -4.948 -20.789 1.00 80.44 232 ASP A N 1
ATOM 1839 C CA . ASP A 1 232 ? 4.439 -4.134 -21.742 1.00 80.44 232 ASP A CA 1
ATOM 1840 C C . ASP A 1 232 ? 2.935 -4.345 -21.550 1.00 80.44 232 ASP A C 1
ATOM 1842 O O . ASP A 1 232 ? 2.439 -5.474 -21.475 1.00 80.44 232 ASP A O 1
ATOM 1846 N N . ALA A 1 233 ? 2.190 -3.244 -21.467 1.00 71.12 233 ALA A N 1
ATOM 1847 C CA . ALA A 1 233 ? 0.740 -3.316 -21.470 1.00 71.12 233 ALA A CA 1
ATOM 1848 C C . ALA A 1 233 ? 0.240 -3.483 -22.916 1.00 71.12 233 ALA A C 1
ATOM 1850 O O . ALA A 1 233 ? 0.784 -2.851 -23.824 1.00 71.12 233 ALA A O 1
ATOM 1851 N N . PRO A 1 234 ? -0.829 -4.264 -23.153 1.00 64.88 234 PRO A N 1
ATOM 1852 C CA . PRO A 1 234 ? -1.346 -4.480 -24.502 1.00 64.88 234 PRO A CA 1
ATOM 1853 C C . PRO A 1 234 ? -1.726 -3.156 -25.192 1.00 64.88 234 PRO A C 1
ATOM 1855 O O . PRO A 1 234 ? -2.321 -2.263 -24.574 1.00 64.88 234 PRO A O 1
ATOM 1858 N N . GLU A 1 235 ? -1.392 -3.031 -26.481 1.00 64.00 235 GLU A N 1
ATOM 1859 C CA . GLU A 1 235 ? -1.735 -1.879 -27.325 1.00 64.00 235 GLU A CA 1
ATOM 1860 C C . GLU A 1 235 ? -3.224 -1.889 -27.669 1.00 64.00 235 GLU A C 1
ATOM 1862 O O . GLU A 1 235 ? -3.654 -2.461 -28.667 1.00 64.00 235 GLU A O 1
ATOM 1867 N N . VAL A 1 236 ? -4.036 -1.262 -26.818 1.00 56.06 236 VAL A N 1
ATOM 1868 C CA . VAL A 1 236 ? -5.486 -1.191 -27.057 1.00 56.06 236 VAL A CA 1
ATOM 1869 C C . VAL A 1 236 ? -5.966 0.250 -27.245 1.00 56.06 236 VAL A C 1
ATOM 1871 O O . VAL A 1 236 ? -6.955 0.463 -27.945 1.00 56.06 236 VAL A O 1
ATOM 1874 N N . SER A 1 237 ? -5.285 1.266 -26.679 1.00 53.50 237 SER A N 1
ATOM 1875 C CA . SER A 1 237 ? -5.688 2.674 -26.835 1.00 53.50 237 SER A CA 1
ATOM 1876 C C . SER A 1 237 ? -4.660 3.707 -26.304 1.00 53.50 237 SER A C 1
ATOM 1878 O O . SER A 1 237 ? -3.818 3.384 -25.469 1.00 53.50 237 SER A O 1
ATOM 1880 N N . LYS A 1 238 ? -4.741 4.978 -26.752 1.00 58.41 238 LYS A N 1
ATOM 1881 C CA . LYS A 1 238 ? -3.904 6.119 -26.284 1.00 58.41 238 LYS A CA 1
ATOM 1882 C C . LYS A 1 238 ? -4.449 6.811 -25.015 1.00 58.41 238 LYS A C 1
ATOM 1884 O O . LYS A 1 238 ? -4.073 7.944 -24.719 1.00 58.41 238 LYS A O 1
ATOM 1889 N N . GLN A 1 239 ? -5.398 6.198 -24.306 1.00 62.53 239 GLN A N 1
ATOM 1890 C CA . GLN A 1 239 ? -6.092 6.817 -23.169 1.00 62.53 239 GLN A CA 1
ATOM 1891 C C . GLN A 1 239 ? -5.463 6.431 -21.822 1.00 62.53 239 GLN A C 1
ATOM 1893 O O . GLN A 1 239 ? -4.741 5.445 -21.714 1.00 62.53 239 GLN A O 1
ATOM 1898 N N . MET A 1 240 ? -5.774 7.220 -20.785 1.00 63.72 240 MET A N 1
ATOM 1899 C CA . MET A 1 240 ? -5.374 6.945 -19.403 1.00 63.72 240 MET A CA 1
ATOM 1900 C C . MET A 1 240 ? -5.927 5.592 -18.952 1.00 63.72 240 MET A C 1
ATOM 1902 O O . MET A 1 240 ? -7.147 5.398 -18.909 1.00 63.72 240 MET A O 1
ATOM 1906 N N . ARG A 1 241 ? -5.018 4.685 -18.590 1.00 67.00 241 ARG A N 1
ATOM 1907 C CA . ARG A 1 241 ? -5.342 3.356 -18.078 1.00 67.00 241 ARG A CA 1
ATOM 1908 C C . ARG A 1 241 ? -5.179 3.303 -16.566 1.00 67.00 241 ARG A C 1
ATOM 1910 O O . ARG A 1 241 ? -4.298 3.929 -15.975 1.00 67.00 241 ARG A O 1
ATOM 1917 N N . ILE A 1 242 ? -6.063 2.554 -15.930 1.00 68.81 242 ILE A N 1
ATOM 1918 C CA . ILE A 1 242 ? -5.985 2.228 -14.513 1.00 68.81 242 ILE A CA 1
ATOM 1919 C C . ILE A 1 242 ? -5.719 0.740 -14.413 1.00 68.81 242 ILE A C 1
ATOM 1921 O O . ILE A 1 242 ? -6.515 -0.069 -14.892 1.00 68.81 242 ILE A O 1
ATOM 1925 N N . LEU A 1 243 ? -4.586 0.406 -13.806 1.00 69.38 243 LEU A N 1
ATOM 1926 C CA . LEU A 1 243 ? -4.263 -0.956 -13.427 1.00 69.38 243 LEU A CA 1
ATOM 1927 C C . LEU A 1 243 ? -5.180 -1.382 -12.272 1.00 69.38 243 LEU A C 1
ATOM 1929 O O . LEU A 1 243 ? -5.433 -0.603 -11.351 1.00 69.38 243 LEU A O 1
ATOM 1933 N N . MET A 1 244 ? -5.682 -2.611 -12.315 1.00 68.81 244 MET A N 1
ATOM 1934 C CA . MET A 1 244 ? -6.549 -3.169 -11.278 1.00 68.81 244 MET A CA 1
ATOM 1935 C C . MET A 1 244 ? -6.250 -4.649 -11.031 1.00 68.81 244 MET A C 1
ATOM 1937 O O . MET A 1 244 ? -5.840 -5.368 -11.939 1.00 68.81 244 MET A O 1
ATOM 1941 N N . ALA A 1 245 ? -6.479 -5.111 -9.803 1.00 65.38 245 ALA A N 1
ATOM 1942 C CA . ALA A 1 245 ? -6.483 -6.537 -9.489 1.00 65.38 245 ALA A CA 1
ATOM 1943 C C . ALA A 1 245 ? -7.844 -7.148 -9.858 1.00 65.38 245 ALA A C 1
ATOM 1945 O O . ALA A 1 245 ? -8.878 -6.508 -9.648 1.00 65.38 245 ALA A O 1
ATOM 1946 N N . VAL A 1 246 ? -7.846 -8.380 -10.371 1.00 64.00 246 VAL A N 1
ATOM 1947 C CA . VAL A 1 246 ? -9.069 -9.169 -10.608 1.00 64.00 246 VAL A CA 1
ATOM 1948 C C . VAL A 1 246 ? -9.218 -10.277 -9.561 1.00 64.00 246 VAL A C 1
ATOM 1950 O O . VAL A 1 246 ? -8.244 -10.645 -8.903 1.00 64.00 246 VAL A O 1
ATOM 1953 N N . GLU A 1 247 ? -10.439 -10.791 -9.381 1.00 50.84 247 GLU A N 1
ATOM 1954 C CA . GLU A 1 247 ? -10.800 -11.694 -8.271 1.00 50.84 247 GLU A CA 1
ATOM 1955 C C . GLU A 1 247 ? -9.945 -12.971 -8.196 1.00 50.84 247 GLU A C 1
ATOM 1957 O O . GLU A 1 247 ? -9.634 -13.422 -7.095 1.00 50.84 247 GLU A O 1
ATOM 1962 N N . ASP A 1 248 ? -9.458 -13.474 -9.332 1.00 56.66 248 ASP A N 1
ATOM 1963 C CA . ASP A 1 248 ? -8.612 -14.675 -9.405 1.00 56.66 248 ASP A CA 1
ATOM 1964 C C . ASP A 1 248 ? -7.106 -14.393 -9.231 1.00 56.66 248 ASP A C 1
ATOM 1966 O O . ASP A 1 248 ? -6.258 -15.218 -9.568 1.00 56.66 248 ASP A O 1
ATOM 1970 N N . GLY A 1 249 ? -6.740 -13.208 -8.732 1.00 55.62 249 GLY A N 1
ATOM 1971 C CA . GLY A 1 249 ? -5.339 -12.814 -8.553 1.00 55.62 249 GLY A CA 1
ATOM 1972 C C . GLY A 1 249 ? -4.629 -12.445 -9.859 1.00 55.62 249 GLY A C 1
ATOM 1973 O O . GLY A 1 249 ? -3.405 -12.438 -9.913 1.00 55.62 249 GLY A O 1
ATOM 1974 N N . GLY A 1 250 ? -5.376 -12.140 -10.917 1.00 57.44 250 GLY A N 1
ATOM 1975 C CA . GLY A 1 250 ? -4.832 -11.564 -12.147 1.00 57.44 250 GLY A CA 1
ATOM 1976 C C . GLY A 1 250 ? -4.732 -10.034 -12.098 1.00 57.44 250 GLY A C 1
ATOM 1977 O O . GLY A 1 250 ? -5.226 -9.384 -11.172 1.00 57.44 250 GLY A O 1
ATOM 1978 N N . LEU A 1 251 ? -4.159 -9.454 -13.154 1.00 63.72 251 LEU A N 1
ATOM 1979 C CA . LEU A 1 251 ? -4.165 -8.012 -13.419 1.00 63.72 251 LEU A CA 1
ATOM 1980 C C . LEU A 1 251 ? -5.082 -7.690 -14.597 1.00 63.72 251 LEU A C 1
ATOM 1982 O O . LEU A 1 251 ? -5.102 -8.409 -15.594 1.00 63.72 251 LEU A O 1
ATOM 1986 N N . GLY A 1 252 ? -5.809 -6.585 -14.486 1.00 50.19 252 GLY A N 1
ATOM 1987 C CA . GLY A 1 252 ? -6.634 -6.023 -15.547 1.00 50.19 252 GLY A CA 1
ATOM 1988 C C . GLY A 1 252 ? -6.365 -4.534 -15.743 1.00 50.19 252 GLY A C 1
ATOM 1989 O O . GLY A 1 252 ? -5.743 -3.881 -14.904 1.00 50.19 252 GLY A O 1
ATOM 1990 N N . PHE A 1 253 ? -6.875 -3.994 -16.849 1.00 55.44 253 PHE A N 1
ATOM 1991 C CA . PHE A 1 253 ? -6.854 -2.564 -17.147 1.00 55.44 253 PHE A CA 1
ATOM 1992 C C . PHE A 1 253 ? -8.270 -2.038 -17.368 1.00 55.44 253 PHE A C 1
ATOM 1994 O O . PHE A 1 253 ? -9.064 -2.659 -18.073 1.00 55.44 253 PHE A O 1
ATOM 2001 N N . ALA A 1 254 ? -8.554 -0.854 -16.829 1.00 59.84 254 ALA A N 1
ATOM 2002 C CA . ALA A 1 254 ? -9.749 -0.079 -17.144 1.00 59.84 254 ALA A CA 1
ATOM 2003 C C . ALA A 1 254 ? -9.361 1.268 -17.771 1.00 59.84 254 ALA A C 1
ATOM 2005 O O . ALA A 1 254 ? -8.458 1.948 -17.283 1.00 59.84 254 ALA A O 1
ATOM 2006 N N . ALA A 1 255 ? -10.054 1.675 -18.836 1.00 57.16 255 ALA A N 1
ATOM 2007 C CA . ALA A 1 255 ? -9.931 3.011 -19.418 1.00 57.16 255 ALA A CA 1
ATOM 2008 C C . ALA A 1 255 ? -11.060 3.908 -18.885 1.00 57.16 255 ALA A C 1
ATOM 2010 O O . ALA A 1 255 ? -12.228 3.525 -18.938 1.00 57.16 255 ALA A O 1
ATOM 2011 N N . ILE A 1 256 ? -10.732 5.097 -18.368 1.00 57.56 256 ILE A N 1
ATOM 2012 C CA . ILE A 1 256 ? -11.738 6.061 -17.886 1.00 57.56 256 ILE A CA 1
ATOM 2013 C C . ILE A 1 256 ? -11.831 7.253 -18.840 1.00 57.56 256 ILE A C 1
ATOM 2015 O O . ILE A 1 256 ? -10.868 7.994 -19.021 1.00 57.56 256 ILE A O 1
ATOM 2019 N N . GLU A 1 257 ? -13.028 7.488 -19.385 1.00 54.22 257 GLU A N 1
ATOM 2020 C CA . GLU A 1 257 ? -13.296 8.576 -20.339 1.00 54.22 257 GLU A CA 1
ATOM 2021 C C . GLU A 1 257 ? -13.913 9.839 -19.685 1.00 54.22 257 GLU A C 1
ATOM 2023 O O . GLU A 1 257 ? -13.764 10.944 -20.204 1.00 54.22 257 GLU A O 1
ATOM 2028 N N . ALA A 1 258 ? -14.565 9.728 -18.514 1.00 53.66 258 ALA A N 1
ATOM 2029 C CA . ALA A 1 258 ? -15.548 10.736 -18.074 1.00 53.66 258 ALA A CA 1
ATOM 2030 C C . ALA A 1 258 ? -15.264 11.503 -16.749 1.00 53.66 258 ALA A C 1
ATOM 2032 O O . ALA A 1 258 ? -15.845 12.582 -16.539 1.00 53.66 258 ALA A O 1
ATOM 2033 N N . GLY A 1 259 ? -14.388 11.010 -15.855 1.00 50.72 259 GLY A N 1
ATOM 2034 C CA . GLY A 1 259 ? -14.056 11.634 -14.552 1.00 50.72 259 GLY A CA 1
ATOM 2035 C C . GLY A 1 259 ? -14.068 10.667 -13.354 1.00 50.72 259 GLY A C 1
ATOM 2036 O O . GLY A 1 259 ? -14.104 9.458 -13.549 1.00 50.72 259 GLY A O 1
ATOM 2037 N N . VAL A 1 260 ? -14.040 11.194 -12.119 1.00 48.28 260 VAL A N 1
ATOM 2038 C CA . VAL A 1 260 ? -14.141 10.388 -10.881 1.00 48.28 260 VAL A CA 1
ATOM 2039 C C . VAL A 1 260 ? -15.590 10.335 -10.405 1.00 48.28 260 VAL A C 1
ATOM 2041 O O . VAL A 1 260 ? -16.258 11.371 -10.292 1.00 48.28 260 VAL A O 1
ATOM 2044 N N . PHE A 1 261 ? -16.061 9.130 -10.096 1.00 48.75 261 PHE A N 1
ATOM 2045 C CA . PHE A 1 261 ? -17.429 8.855 -9.675 1.00 48.75 261 PHE A CA 1
ATOM 2046 C C . PHE A 1 261 ? -17.441 8.060 -8.372 1.00 48.75 261 PHE A C 1
ATOM 2048 O O . PHE A 1 261 ? -16.606 7.186 -8.159 1.00 48.75 261 PHE A O 1
ATOM 2055 N N . THR A 1 262 ? -18.413 8.345 -7.516 1.00 39.94 262 THR A N 1
ATOM 2056 C CA . THR A 1 262 ? -18.779 7.487 -6.386 1.00 39.94 262 THR A CA 1
ATOM 2057 C C . THR A 1 262 ? -20.041 6.721 -6.747 1.00 39.94 262 THR A C 1
ATOM 2059 O O . THR A 1 262 ? -20.988 7.323 -7.262 1.00 39.94 262 THR A O 1
ATOM 2062 N N . ILE A 1 263 ? -20.064 5.424 -6.447 1.00 41.22 263 ILE A N 1
ATOM 2063 C CA . ILE A 1 263 ? -21.216 4.548 -6.672 1.00 41.22 263 ILE A CA 1
ATOM 2064 C C . ILE A 1 263 ? -21.768 4.130 -5.311 1.00 41.22 263 ILE A C 1
ATOM 2066 O O . ILE A 1 263 ? -21.049 3.563 -4.488 1.00 41.22 263 ILE A O 1
ATOM 2070 N N . GLU A 1 264 ? -23.044 4.411 -5.067 1.00 38.78 264 GLU A N 1
ATOM 2071 C CA . GLU A 1 264 ? -23.765 3.892 -3.909 1.00 38.78 264 GLU A CA 1
ATOM 2072 C C . GLU A 1 264 ? -24.350 2.518 -4.262 1.00 38.78 264 GLU A C 1
ATOM 2074 O O . GLU A 1 264 ? -25.362 2.417 -4.946 1.00 38.78 264 GLU A O 1
ATOM 2079 N N . ILE A 1 265 ? -23.706 1.444 -3.796 1.00 35.16 265 ILE A N 1
ATOM 2080 C CA . ILE A 1 265 ? -23.986 0.059 -4.227 1.00 35.16 265 ILE A CA 1
ATOM 2081 C C . ILE A 1 265 ? -25.443 -0.367 -3.968 1.00 35.16 265 ILE A C 1
ATOM 2083 O O . ILE A 1 265 ? -26.022 -1.086 -4.769 1.00 35.16 265 ILE A O 1
ATOM 2087 N N . LYS A 1 266 ? -26.064 0.087 -2.871 1.00 36.94 266 LYS A N 1
ATOM 2088 C CA . LYS A 1 266 ? -27.441 -0.305 -2.512 1.00 36.94 266 LYS A CA 1
ATOM 2089 C C . LYS A 1 266 ? -28.523 0.406 -3.326 1.00 36.94 266 LYS A C 1
ATOM 2091 O O . LYS A 1 266 ? -29.639 -0.093 -3.404 1.00 36.94 266 LYS A O 1
ATOM 2096 N N . SER A 1 267 ? -28.227 1.591 -3.853 1.00 44.84 267 SER A N 1
ATOM 2097 C CA . SER A 1 267 ? -29.186 2.412 -4.602 1.00 44.84 267 SER A CA 1
ATOM 2098 C C . SER A 1 267 ? -28.853 2.489 -6.092 1.00 44.84 267 SER A C 1
ATOM 2100 O O . SER A 1 267 ? -29.600 3.113 -6.843 1.00 44.84 267 SER A O 1
ATOM 2102 N N . GLU A 1 268 ? -27.708 1.920 -6.482 1.00 47.94 268 GLU A N 1
ATOM 2103 C CA . GLU A 1 268 ? -27.091 2.001 -7.808 1.00 47.94 268 GLU A CA 1
ATOM 2104 C C . GLU A 1 268 ? -26.917 3.444 -8.311 1.00 47.94 268 GLU A C 1
ATOM 2106 O O . GLU A 1 268 ? -26.748 3.707 -9.502 1.00 47.94 268 GLU A O 1
ATOM 2111 N N . LYS A 1 269 ? -26.919 4.419 -7.393 1.00 41.09 269 LYS A N 1
ATOM 2112 C CA . LYS A 1 269 ? -26.757 5.827 -7.744 1.00 41.09 269 LYS A CA 1
ATOM 2113 C C . LYS A 1 269 ? -25.295 6.141 -7.984 1.00 41.09 269 LYS A C 1
ATOM 2115 O O . LYS A 1 269 ? -24.438 5.968 -7.116 1.00 41.09 269 LYS A O 1
ATOM 2120 N N . ILE A 1 270 ? -25.036 6.691 -9.161 1.00 43.09 270 ILE A N 1
ATOM 2121 C CA . ILE A 1 270 ? -23.724 7.174 -9.569 1.00 43.09 270 ILE A CA 1
ATOM 2122 C C . ILE A 1 270 ? -23.705 8.690 -9.389 1.00 43.09 270 ILE A C 1
ATOM 2124 O O . ILE A 1 270 ? -24.539 9.409 -9.939 1.00 43.09 270 ILE A O 1
ATOM 2128 N N . LYS A 1 271 ? -22.731 9.192 -8.631 1.00 50.31 271 LYS A N 1
ATOM 2129 C CA . LYS A 1 271 ? -22.499 10.628 -8.458 1.00 50.31 271 LYS A CA 1
ATOM 2130 C C . LYS A 1 271 ? -21.107 10.981 -8.953 1.00 50.31 271 LYS A C 1
ATOM 2132 O O . LYS A 1 271 ? -20.117 10.402 -8.515 1.00 50.31 271 LYS A O 1
ATOM 2137 N N . LYS A 1 272 ? -21.018 11.969 -9.842 1.00 53.44 272 LYS A N 1
ATOM 2138 C CA . LYS A 1 272 ? -19.735 12.545 -10.248 1.00 53.44 272 LYS A CA 1
ATOM 2139 C C . LYS A 1 272 ? -19.173 13.375 -9.095 1.00 53.44 272 LYS A C 1
ATOM 2141 O O . LYS A 1 272 ? -19.851 14.280 -8.612 1.00 53.44 272 LYS A O 1
ATOM 2146 N N . VAL A 1 273 ? -17.954 13.066 -8.666 1.00 48.47 273 VAL A N 1
ATOM 2147 C CA . VAL A 1 273 ? -17.283 13.754 -7.547 1.00 48.47 273 VAL A CA 1
ATOM 2148 C C . VAL A 1 273 ? -16.042 14.531 -7.974 1.00 48.47 273 VAL A C 1
ATOM 2150 O O . VAL A 1 273 ? -15.582 15.381 -7.223 1.00 48.47 273 VAL A O 1
ATOM 2153 N N . GLY A 1 274 ? -15.536 14.310 -9.191 1.00 44.53 274 GLY A N 1
ATOM 2154 C CA . GLY A 1 274 ? -14.378 15.031 -9.718 1.00 44.53 274 GLY A CA 1
ATOM 2155 C C . GLY A 1 274 ? -14.450 15.267 -11.226 1.00 44.53 274 GLY A C 1
ATOM 2156 O O . GLY A 1 274 ? -15.015 14.468 -11.981 1.00 44.53 274 GLY A O 1
ATOM 2157 N N . LYS A 1 275 ? -13.877 16.389 -11.678 1.00 46.81 275 LYS A N 1
ATOM 2158 C CA . LYS A 1 275 ? -13.639 16.670 -13.105 1.00 46.81 275 LYS A CA 1
ATOM 2159 C C . LYS A 1 275 ? -12.411 15.888 -13.600 1.00 46.81 275 LYS A C 1
ATOM 2161 O O . LYS A 1 275 ? -11.610 15.399 -12.807 1.00 46.81 275 LYS A O 1
ATOM 2166 N N . ARG A 1 276 ? -12.265 15.774 -14.924 1.00 50.59 276 ARG A N 1
ATOM 2167 C CA . ARG A 1 276 ? -11.059 15.234 -15.575 1.00 50.59 276 ARG A CA 1
ATOM 2168 C C . ARG A 1 276 ? -9.829 16.017 -15.085 1.00 50.59 276 ARG A C 1
ATOM 2170 O O . ARG A 1 276 ? -9.862 17.241 -15.117 1.00 50.59 276 ARG A O 1
ATOM 2177 N N . GLY A 1 277 ? -8.791 15.316 -14.622 1.00 48.47 277 GLY A N 1
ATOM 2178 C CA . GLY A 1 277 ? -7.504 15.912 -14.231 1.00 48.47 277 GLY A CA 1
ATOM 2179 C C . GLY A 1 277 ? -7.396 16.485 -12.809 1.00 48.47 277 GLY A C 1
ATOM 2180 O O . GLY A 1 277 ? -6.377 17.088 -12.505 1.00 48.47 277 GLY A O 1
ATOM 2181 N N . GLY A 1 278 ? -8.406 16.321 -11.941 1.00 44.12 278 GLY A N 1
ATOM 2182 C CA . GLY A 1 278 ? -8.397 16.914 -10.588 1.00 44.12 278 GLY A CA 1
ATOM 2183 C C . GLY A 1 278 ? -8.054 15.973 -9.424 1.00 44.12 278 GLY A C 1
ATOM 2184 O O . GLY A 1 278 ? -7.738 16.448 -8.339 1.00 44.12 278 GLY A O 1
ATOM 2185 N N . CYS A 1 279 ? -8.116 14.653 -9.619 1.00 47.78 279 CYS A N 1
ATOM 2186 C CA . CYS A 1 279 ? -7.814 13.660 -8.583 1.00 47.78 279 CYS A CA 1
ATOM 2187 C C . CYS A 1 279 ? -6.872 12.608 -9.170 1.00 47.78 279 CYS A C 1
ATOM 2189 O O . CYS A 1 279 ? -7.249 11.919 -10.118 1.00 47.78 279 CYS A O 1
ATOM 2191 N N . TYR A 1 280 ? -5.663 12.501 -8.618 1.00 56.22 280 TYR A N 1
ATOM 2192 C CA . TYR A 1 280 ? -4.624 11.588 -9.109 1.00 56.22 280 TYR A CA 1
ATOM 2193 C C . TYR A 1 280 ? -4.726 10.195 -8.475 1.00 56.22 280 TYR A C 1
ATOM 2195 O O . TYR A 1 280 ? -4.525 9.194 -9.158 1.00 56.22 280 TYR A O 1
ATOM 2203 N N . ALA A 1 281 ? -5.131 10.124 -7.203 1.00 62.19 281 ALA A N 1
ATOM 2204 C CA . ALA A 1 281 ? -5.390 8.871 -6.504 1.00 62.19 281 ALA A CA 1
ATOM 2205 C C . ALA A 1 281 ? -6.537 9.027 -5.494 1.00 62.19 281 ALA A C 1
ATOM 2207 O O . ALA A 1 281 ? -6.635 10.037 -4.790 1.00 62.19 281 ALA A O 1
ATOM 2208 N N . VAL A 1 282 ? -7.396 8.008 -5.425 1.00 66.06 282 VAL A N 1
ATOM 2209 C CA . VAL A 1 282 ? -8.377 7.808 -4.352 1.00 66.06 282 VAL A CA 1
ATOM 2210 C C . VAL A 1 282 ? -8.075 6.451 -3.736 1.00 66.06 282 VAL A C 1
ATOM 2212 O O . VAL A 1 282 ? -8.230 5.418 -4.383 1.00 66.06 282 VAL A O 1
ATOM 2215 N N . LEU A 1 283 ? -7.618 6.464 -2.491 1.00 72.31 283 LEU A N 1
ATOM 2216 C CA . LEU A 1 283 ? -7.192 5.282 -1.756 1.00 72.31 283 LEU A CA 1
ATOM 2217 C C . LEU A 1 283 ? -8.310 4.845 -0.805 1.00 72.31 283 LEU A C 1
ATOM 2219 O O . LEU A 1 283 ? -8.632 5.592 0.124 1.00 72.31 283 LEU A O 1
ATOM 2223 N N . PRO A 1 284 ? -8.922 3.664 -1.000 1.00 72.12 284 PRO A N 1
ATOM 2224 C CA . PRO A 1 284 ? -9.867 3.135 -0.029 1.00 72.12 284 PRO A CA 1
ATOM 2225 C C . PRO A 1 284 ? -9.127 2.790 1.267 1.00 72.12 284 PRO A C 1
ATOM 2227 O O . PRO A 1 284 ? -8.222 1.960 1.276 1.00 72.12 284 PRO A O 1
ATOM 2230 N N . TYR A 1 285 ? -9.543 3.396 2.375 1.00 73.06 285 TYR A N 1
ATOM 2231 C CA . TYR A 1 285 ? -9.037 3.055 3.697 1.00 73.06 285 TYR A CA 1
ATOM 2232 C C . TYR A 1 285 ? -9.934 1.990 4.324 1.00 73.06 285 TYR A C 1
ATOM 2234 O O . TYR A 1 285 ? -11.093 2.242 4.678 1.00 73.06 285 TYR A O 1
ATOM 2242 N N . MET A 1 286 ? -9.385 0.786 4.462 1.00 74.19 286 MET A N 1
ATOM 2243 C CA . MET A 1 286 ? -10.077 -0.351 5.059 1.00 74.19 286 MET A CA 1
ATOM 2244 C C . MET A 1 286 ? -9.343 -0.825 6.311 1.00 74.19 286 MET A C 1
ATOM 2246 O O . MET A 1 286 ? -8.137 -1.084 6.277 1.00 74.19 286 MET A O 1
ATOM 2250 N N . SER A 1 287 ? -10.072 -0.972 7.416 1.00 71.75 287 SER A N 1
ATOM 2251 C CA . SER A 1 287 ? -9.516 -1.438 8.686 1.00 71.75 287 SER A CA 1
ATOM 2252 C C . SER A 1 287 ? -10.569 -2.176 9.502 1.00 71.75 287 SER A C 1
ATOM 2254 O O . SER A 1 287 ? -11.704 -1.729 9.610 1.00 71.75 287 SER A O 1
ATOM 2256 N N . PHE A 1 288 ? -10.172 -3.292 10.117 1.00 67.56 288 PHE A N 1
ATOM 2257 C CA . PHE A 1 288 ? -10.979 -3.971 11.138 1.00 67.56 288 PHE A CA 1
ATOM 2258 C C . PHE A 1 288 ? -10.953 -3.247 12.490 1.00 67.56 288 PHE A C 1
ATOM 2260 O O . PHE A 1 288 ? -11.754 -3.559 13.365 1.00 67.56 288 PHE A O 1
ATOM 2267 N N . CYS A 1 289 ? -10.013 -2.322 12.683 1.00 61.31 289 CYS A N 1
ATOM 2268 C CA . CYS A 1 289 ? -9.971 -1.490 13.873 1.00 61.31 289 CYS A CA 1
ATOM 2269 C C . CYS A 1 289 ? -10.837 -0.260 13.604 1.00 61.31 289 CYS A C 1
ATOM 2271 O O . CYS A 1 289 ? -10.473 0.575 12.779 1.00 61.31 289 CYS A O 1
ATOM 2273 N N . ALA A 1 290 ? -11.971 -0.168 14.287 1.00 50.56 290 ALA A N 1
ATOM 2274 C CA . ALA A 1 290 ? -12.646 1.099 14.513 1.00 50.56 290 ALA A CA 1
ATOM 2275 C C . ALA A 1 290 ? -12.256 1.587 15.924 1.00 50.56 290 ALA A C 1
ATOM 2277 O O . ALA A 1 290 ? -12.042 0.729 16.786 1.00 50.56 290 ALA A O 1
ATOM 2278 N N . PRO A 1 291 ? -12.080 2.901 16.143 1.00 40.81 291 PRO A N 1
ATOM 2279 C CA . PRO A 1 291 ? -11.700 3.430 17.451 1.00 40.81 291 PRO A CA 1
ATOM 2280 C C . PRO A 1 291 ? -12.795 3.229 18.499 1.00 40.81 291 PRO A C 1
ATOM 2282 O O . PRO A 1 291 ? -13.989 3.312 18.131 1.00 40.81 291 PRO A O 1
#

Solvent-accessible surface area (backbone atoms only — not comparable to full-atom values): 17068 Å² total; per-residue (Å²): 132,82,76,81,81,76,74,74,80,76,57,71,66,62,55,47,52,54,48,44,59,57,59,58,68,56,62,58,75,47,45,56,56,61,40,54,47,36,70,71,40,71,69,48,33,48,44,68,65,29,70,66,47,52,48,51,40,45,69,74,60,70,66,55,24,69,40,26,35,39,50,39,62,94,63,97,59,97,67,68,51,55,46,63,31,94,51,34,87,69,72,72,60,80,70,94,63,93,56,62,39,72,34,32,53,47,96,44,33,34,35,32,40,34,67,81,73,73,40,38,32,46,31,26,67,69,84,64,50,73,45,80,46,82,77,70,98,69,93,42,64,59,35,33,44,68,49,87,76,54,29,38,39,41,36,31,44,41,88,88,78,39,42,35,36,34,33,40,33,32,65,87,78,70,44,70,48,77,75,21,61,36,72,40,84,83,40,93,66,53,50,60,85,58,47,69,42,68,38,63,44,45,80,45,95,64,30,40,38,36,45,23,55,60,40,34,26,34,40,37,37,33,71,82,80,55,42,44,45,79,43,71,44,82,95,79,72,100,60,55,42,42,82,42,80,42,98,89,66,48,80,44,77,46,76,71,92,81,51,43,70,48,72,42,80,92,74,72,46,74,41,80,76,42,58,75,92,61,66,76,39,77,39,63,37,36,34,80,70,72,109

Sequence (291 aa):
MSPPQRRSPVPPDLMDEILGEILLRIPPEEPAHLIRFALVCKPWLRVLSDPAFRRGYRERHRRPPLLGFVHNLYENGPIPRFVPTTASRCSSPVFNCQNWWALDSRHGRVLVNRFEPSDLVVWDPVSGDQQHLPLPPYSHAYDTGAQRPILVVFVGTDD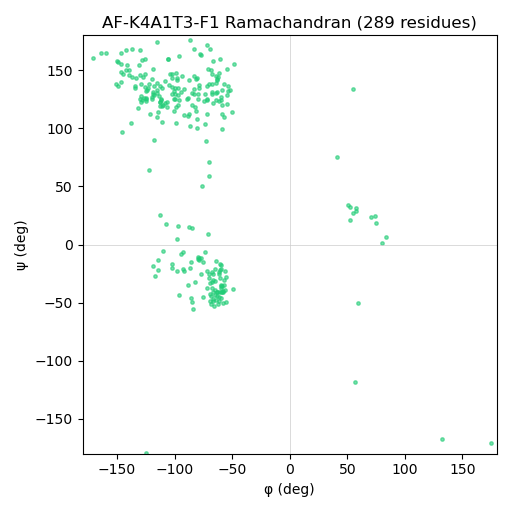EEAVTWASMYSSETRGWSAIATADFSASTMVDLHSYIETKPSILIGNALYFSVELGKAILKYDLAGQGLSVIDAPEVSKQMRILMAVEDGGLGFAAIEAGVFTIEIKSEKIKKVGKRGGCYAVLPYMSFCAP

Secondary structure (DSSP, 8-state):
-PPP--PPPPPHHHHHHHHHHHHHTS-TT-HHHHHHHHTT-HHHHHHHH-HHHHHHHHHHH-SPPEEEEEE--SS--SS-SEEE-TT----------SSEEEEEEETTEEEEEEETTEEEEEE-TTT--EEEEPPPS--SS-EEEEETTTEEEEEEE-TTT--EEEEEEETTTTEEPPPEEE-GGG-SS--TTPPBPSS--EEETTEEEEEETTTTEEEEEETTT--EEEEEPPS--SSPEEEEE-TTS-EEEEE-SS-EEEEETTTTEEEEEE-TTS-S-EEEEE-S---